Protein AF-A0A7Y2XQ67-F1 (afdb_monomer)

pLDDT: mean 89.98, std 15.34, range [39.5, 98.88]

Foldseek 3Di:
DDPPDPPVVVVVVVVVVVVVVVVVVVLVVLQVVLVVCVVVVVLVSSLVSLLVCLQPDQDPCNLVSLVSNCVSCVSVVVLQCNVVSLVNSCVNPVLRLSSLLSSLVCLLPAQQKAFQDPNDTGPDDDPDDGHIWGRQLLSLLSSLLSLVSSVVSPDDPVSVVSSVVSNVSSLCRCQPDVNVCVNVDDRPSVDGDDID

Sequence (196 aa):
MKTINFITITLAIAALLSPLCQAQENANQQRSQAAKLTKQGNYKESLAIYKKLLNTVSDAKTDRDLSNAYNNLQQLRRTAETDELIESAVTKHPDNTQLLTRAGTIYINIPHYGYIVAGEFKRGNHRGGGQYAMTTQRDRVRALQLLTQALQNDPDDEQKSQIYSLLASALKMNSSHTGAWRLQQLTDISKLPDVE

Nearest PDB structures (foldseek):
  2ho1-assembly1_A  TM=4.541E-01  e=2.610E-02  Pseudomonas aeruginosa PAO1
  6c9m-assembly1_A  TM=5.342E-01  e=3.290E-01  Homo sapiens
  9fpz-assembly1_B  TM=4.884E-01  e=1.288E+00  Homo sapiens
  9f1d-assembly1_DB  TM=4.743E-01  e=1.643E+00  Homo sapiens
  5l9u-assembly1_X  TM=3.399E-01  e=3.412E+00  Homo sapiens

Secondary structure (DSSP, 8-state):
-----SHHHHHHHHHHHHHHHHHHHHHHHHHHHHHHHHHTT-HHHHHHHHHHHHHH--STTHHHHHHHHHHHHHHTT-GGGHHHHHHHHHHH-TT-HHHHHHHHHHHHHS--EEEEETTEEEES--SS--EEEE-HHHHHHHHHHHHHHHHHT---HHHHHHHHHHHHHHHHTT-SGGGGGGGGS----SSPPPP-

Solvent-accessible surface area (backbone atoms only — not comparable to full-atom values): 10737 Å² total; per-residue (Å²): 135,86,83,76,74,69,70,66,60,62,60,57,55,58,67,66,50,51,63,58,53,53,53,50,51,50,51,51,51,50,50,52,51,23,54,51,28,45,75,70,67,39,30,70,65,17,30,54,47,27,56,49,42,45,71,75,50,87,60,100,55,38,30,55,38,52,51,52,30,53,51,28,28,57,78,69,70,41,50,52,50,49,62,60,56,46,54,54,29,45,68,68,39,76,65,42,31,61,39,26,43,44,46,18,53,46,43,68,70,52,74,47,33,23,27,36,50,98,88,39,80,34,39,37,92,74,87,88,71,60,49,75,32,38,29,56,69,21,31,32,37,49,18,42,41,32,34,52,50,18,59,72,50,68,51,55,73,71,53,46,57,50,42,54,56,49,46,54,52,32,65,43,57,90,26,56,80,96,27,45,72,56,74,78,51,87,80,70,61,90,57,76,59,72,79,78

Structure (mmCIF, N/CA/C/O backbone):
data_AF-A0A7Y2XQ67-F1
#
_entry.id   AF-A0A7Y2XQ67-F1
#
loop_
_atom_site.group_PDB
_atom_site.id
_atom_site.type_symbol
_atom_site.label_atom_id
_atom_site.label_alt_id
_atom_site.label_comp_id
_atom_site.label_asym_id
_atom_site.label_entity_id
_atom_site.label_seq_id
_atom_site.pdbx_PDB_ins_code
_atom_site.Cartn_x
_atom_site.Cartn_y
_atom_site.Cartn_z
_atom_site.occupancy
_atom_site.B_iso_or_equiv
_atom_site.auth_seq_id
_atom_site.auth_comp_id
_atom_site.auth_asym_id
_atom_site.auth_atom_id
_atom_site.pdbx_PDB_model_num
ATOM 1 N N . MET A 1 1 ? -51.087 32.101 15.866 1.00 39.50 1 MET A N 1
ATOM 2 C CA . MET A 1 1 ? -49.699 31.949 15.374 1.00 39.50 1 MET A CA 1
ATOM 3 C C . MET A 1 1 ? -49.253 30.525 15.673 1.00 39.50 1 MET A C 1
ATOM 5 O O . MET A 1 1 ? -49.296 30.133 16.829 1.00 39.50 1 MET A O 1
ATOM 9 N N . LYS A 1 2 ? -48.965 29.722 14.641 1.00 44.16 2 LYS A N 1
ATOM 10 C CA . LYS A 1 2 ? -48.593 28.303 14.771 1.00 44.16 2 LYS A CA 1
ATOM 11 C C . LYS A 1 2 ? -47.141 28.202 15.248 1.00 44.16 2 LYS A C 1
ATOM 13 O O . LYS A 1 2 ? -46.234 28.548 14.499 1.00 44.16 2 LYS A O 1
ATOM 18 N N . THR A 1 3 ? -46.925 27.737 16.473 1.00 45.59 3 THR A N 1
ATOM 19 C CA . THR A 1 3 ? -45.612 27.312 16.969 1.00 45.59 3 THR A CA 1
ATOM 20 C C . THR A 1 3 ? -45.277 25.965 16.336 1.00 45.59 3 THR A C 1
ATOM 22 O O . THR A 1 3 ? -45.722 24.908 16.771 1.00 45.59 3 THR A O 1
ATOM 25 N N . ILE A 1 4 ? -44.551 26.010 15.223 1.00 51.25 4 ILE A N 1
ATOM 26 C CA . ILE A 1 4 ? -44.062 24.822 14.525 1.00 51.25 4 ILE A CA 1
ATOM 27 C C . ILE A 1 4 ? -42.946 24.192 15.374 1.00 51.25 4 ILE A C 1
ATOM 29 O O . ILE A 1 4 ? -41.879 24.771 15.533 1.00 51.25 4 ILE A O 1
ATOM 33 N N . ASN A 1 5 ? -43.240 23.024 15.952 1.00 50.88 5 ASN A N 1
ATOM 34 C CA . ASN A 1 5 ? -42.368 21.851 16.087 1.00 50.88 5 ASN A CA 1
ATOM 35 C C . ASN A 1 5 ? -40.840 22.088 16.094 1.00 50.88 5 ASN A C 1
ATOM 37 O O . ASN A 1 5 ? -40.151 21.727 15.145 1.00 50.88 5 ASN A O 1
ATOM 41 N N . PHE A 1 6 ? -40.287 22.588 17.202 1.00 45.81 6 PHE A N 1
ATOM 42 C CA . PHE A 1 6 ? -38.837 22.513 17.457 1.00 45.81 6 PHE A CA 1
ATOM 43 C C . PHE A 1 6 ? -38.413 21.212 18.166 1.00 45.81 6 PHE A C 1
ATOM 45 O O . PHE A 1 6 ? -37.254 20.823 18.091 1.00 45.81 6 PHE A O 1
ATOM 52 N N . ILE A 1 7 ? -39.346 20.499 18.810 1.00 49.09 7 ILE A N 1
ATOM 53 C CA . ILE A 1 7 ? -39.051 19.298 19.620 1.00 49.09 7 ILE A CA 1
ATOM 54 C C . ILE A 1 7 ? -38.909 18.027 18.759 1.00 49.09 7 ILE A C 1
ATOM 56 O O . ILE A 1 7 ? -38.192 17.100 19.127 1.00 49.09 7 ILE A O 1
ATOM 60 N N . THR A 1 8 ? -39.531 17.972 17.580 1.00 44.38 8 THR A N 1
ATOM 61 C CA . THR A 1 8 ? -39.432 16.801 16.692 1.00 44.38 8 THR A CA 1
ATOM 62 C C . THR A 1 8 ? -38.152 16.772 15.851 1.00 44.38 8 THR A C 1
ATOM 64 O O . THR A 1 8 ? -37.766 15.701 15.390 1.00 44.38 8 THR A O 1
ATOM 67 N N . ILE A 1 9 ? -37.448 17.900 15.695 1.00 45.53 9 ILE A N 1
ATOM 68 C CA . ILE A 1 9 ? -36.192 17.968 14.924 1.00 45.53 9 ILE A CA 1
ATOM 69 C C . ILE A 1 9 ? -35.007 17.413 15.740 1.00 45.53 9 ILE A C 1
ATOM 71 O O . ILE A 1 9 ? -34.136 16.748 15.183 1.00 45.53 9 ILE A O 1
ATOM 75 N N . THR A 1 10 ? -34.995 17.575 17.067 1.00 45.88 10 THR A N 1
ATOM 76 C CA . THR A 1 10 ? -33.935 17.042 17.947 1.00 45.88 10 THR A CA 1
ATOM 77 C C . THR A 1 10 ? -34.006 15.523 18.137 1.00 45.88 10 THR A C 1
ATOM 79 O O . THR A 1 10 ? -32.967 14.878 18.274 1.00 45.88 10 THR A O 1
ATOM 82 N N . LEU A 1 11 ? -35.201 14.919 18.092 1.00 44.09 11 LEU A N 1
ATOM 83 C CA . LEU A 1 11 ? -35.368 13.466 18.260 1.00 44.09 11 LEU A CA 1
ATOM 84 C C . LEU A 1 11 ? -34.960 12.658 17.011 1.00 44.09 11 LEU A C 1
ATOM 86 O O . LEU A 1 11 ? -34.548 11.506 17.129 1.00 44.09 11 LEU A O 1
ATOM 90 N N . ALA A 1 12 ? -35.026 13.263 15.820 1.00 42.69 12 ALA A N 1
ATOM 91 C CA . ALA A 1 12 ? -34.643 12.612 14.565 1.00 42.69 12 ALA A CA 1
ATOM 92 C C . ALA A 1 12 ? -33.114 12.490 14.388 1.00 42.69 12 ALA A C 1
ATOM 94 O O . ALA A 1 12 ? -32.637 11.538 13.773 1.00 42.69 12 ALA A O 1
ATOM 95 N N . ILE A 1 13 ? -32.331 13.406 14.974 1.00 48.66 13 ILE A N 1
ATOM 96 C CA . ILE A 1 13 ? -30.859 13.400 14.881 1.00 48.66 13 ILE A CA 1
ATOM 97 C C . ILE A 1 13 ? -30.246 12.318 15.793 1.00 48.66 13 ILE A C 1
ATOM 99 O O . ILE A 1 13 ? -29.279 11.660 15.410 1.00 48.66 13 ILE A O 1
ATOM 103 N N . ALA A 1 14 ? -30.837 12.053 16.965 1.00 48.06 14 ALA A N 1
ATOM 104 C CA . ALA A 1 14 ? -30.338 11.035 17.898 1.00 48.06 14 ALA A CA 1
ATOM 105 C C . ALA A 1 14 ? -30.545 9.586 17.398 1.00 48.06 14 ALA A C 1
ATOM 107 O O . ALA A 1 14 ? -29.707 8.713 17.641 1.00 48.06 14 ALA A O 1
ATOM 108 N N . ALA A 1 15 ? -31.622 9.323 16.648 1.00 49.69 15 ALA A N 1
ATOM 109 C CA . ALA A 1 15 ? -31.900 7.995 16.092 1.00 49.69 15 ALA A CA 1
ATOM 110 C C . ALA A 1 15 ? -30.970 7.628 14.916 1.00 49.69 15 ALA A C 1
ATOM 112 O O . ALA A 1 15 ? -30.640 6.457 14.742 1.00 49.69 15 ALA A O 1
ATOM 113 N N . LEU A 1 16 ? -30.493 8.618 14.149 1.00 46.38 16 LEU A N 1
ATOM 114 C CA . LEU A 1 16 ? -29.578 8.413 13.016 1.00 46.38 16 LEU A CA 1
ATOM 115 C C . LEU A 1 16 ? -28.100 8.277 13.431 1.00 46.38 16 LEU A C 1
ATOM 117 O O . LEU A 1 16 ? -27.335 7.627 12.722 1.00 46.38 16 LEU A O 1
ATOM 121 N N . LEU A 1 17 ? -27.688 8.827 14.582 1.00 51.69 17 LEU A N 1
ATOM 122 C CA . LEU A 1 17 ? -26.310 8.684 15.091 1.00 51.69 17 LEU A CA 1
ATOM 123 C C . LEU A 1 17 ? -26.031 7.341 15.794 1.00 51.69 17 LEU A C 1
ATOM 125 O O . LEU A 1 17 ? -24.875 6.929 15.907 1.00 51.69 17 LEU A O 1
ATOM 129 N N . SER A 1 18 ? -27.070 6.655 16.272 1.00 59.97 18 SER A N 1
ATOM 130 C CA . SER A 1 18 ? -26.941 5.438 17.089 1.00 59.97 18 SER A CA 1
ATOM 131 C C . SER A 1 18 ? -26.262 4.253 16.360 1.00 59.97 18 SER A C 1
ATOM 133 O O . SER A 1 18 ? -25.363 3.644 16.947 1.00 59.97 18 SER A O 1
ATOM 135 N N . PRO A 1 19 ? -26.586 3.933 15.086 1.00 62.88 19 PRO A N 1
ATOM 136 C CA . PRO A 1 19 ? -25.951 2.821 14.369 1.00 62.88 19 PRO A CA 1
ATOM 137 C C . PRO A 1 19 ? -24.480 3.084 14.020 1.00 62.88 19 PRO A C 1
ATOM 139 O O . PRO A 1 19 ? -23.653 2.179 14.116 1.00 62.88 19 PRO A O 1
ATOM 142 N N . LEU A 1 20 ? -24.137 4.326 13.646 1.00 60.88 20 LEU A N 1
ATOM 143 C CA . LEU A 1 20 ? -22.756 4.706 13.321 1.00 60.88 20 LEU A CA 1
ATOM 144 C C . LEU A 1 20 ? -21.841 4.587 14.542 1.00 60.88 20 LEU A C 1
ATOM 146 O O . LEU A 1 20 ? -20.722 4.088 14.429 1.00 60.88 20 LEU A O 1
ATOM 150 N N . CYS A 1 21 ? -22.327 5.000 15.714 1.00 63.34 21 CYS A N 1
ATOM 151 C CA . CYS A 1 21 ? -21.561 4.914 16.953 1.00 63.34 21 CYS A CA 1
ATOM 152 C C . CYS A 1 21 ? -21.266 3.450 17.334 1.00 63.34 21 CYS A C 1
ATOM 154 O O . CYS A 1 21 ? -20.124 3.108 17.641 1.00 63.34 21 CYS A O 1
ATOM 156 N N . GLN A 1 22 ? -22.258 2.558 17.203 1.00 69.38 22 GLN A N 1
ATOM 157 C CA . GLN A 1 22 ? -22.086 1.121 17.462 1.00 69.38 22 GLN A CA 1
ATOM 158 C C . GLN A 1 22 ? -21.145 0.439 16.460 1.00 69.38 22 GLN A C 1
ATOM 160 O O . GLN A 1 22 ? -20.302 -0.369 16.855 1.00 69.38 22 GLN A O 1
ATOM 165 N N . ALA A 1 23 ? -21.250 0.767 15.168 1.00 70.56 23 ALA A N 1
ATOM 166 C CA . ALA A 1 23 ? -20.344 0.241 14.148 1.00 70.56 23 ALA A CA 1
ATOM 167 C C . ALA A 1 23 ? -18.889 0.670 14.411 1.00 70.56 23 ALA A C 1
ATOM 169 O O . ALA A 1 23 ? -17.972 -0.150 14.320 1.00 70.56 23 ALA A O 1
ATOM 170 N N . GLN A 1 24 ? -18.683 1.927 14.817 1.00 71.81 24 GLN A N 1
ATOM 171 C CA . GLN A 1 24 ? -17.363 2.461 15.144 1.00 71.81 24 GLN A CA 1
ATOM 172 C C . GLN A 1 24 ? -16.776 1.840 16.418 1.00 71.81 24 GLN A C 1
ATOM 174 O O . GLN A 1 24 ? -15.580 1.534 16.476 1.00 71.81 24 GLN A O 1
ATOM 179 N N . GLU A 1 25 ? -17.600 1.622 17.443 1.00 75.75 25 GLU A N 1
ATOM 180 C CA . GLU A 1 25 ? -17.191 0.931 18.666 1.00 75.75 25 GLU A CA 1
ATOM 181 C C . GLU A 1 25 ? -16.773 -0.517 18.371 1.00 75.75 25 GLU A C 1
ATOM 183 O O . GLU A 1 25 ? -15.690 -0.946 18.783 1.00 75.75 25 GLU A O 1
ATOM 188 N N . ASN A 1 26 ? -17.557 -1.234 17.560 1.00 89.88 26 ASN A N 1
ATOM 189 C CA . ASN A 1 26 ? -17.232 -2.592 17.127 1.00 89.88 26 ASN A CA 1
ATOM 190 C C . ASN A 1 26 ? -15.911 -2.640 16.338 1.00 89.88 26 ASN A C 1
ATOM 192 O O . ASN A 1 26 ? -15.050 -3.477 16.616 1.00 89.88 26 ASN A O 1
ATOM 196 N N . ALA A 1 27 ? -15.701 -1.701 15.409 1.00 94.31 27 ALA A N 1
ATOM 197 C CA . ALA A 1 27 ? -14.461 -1.602 14.641 1.00 94.31 27 ALA A CA 1
ATOM 198 C C . ALA A 1 27 ? -13.242 -1.366 15.549 1.00 94.31 27 ALA A C 1
ATOM 200 O O . ALA A 1 27 ? -12.205 -2.013 15.396 1.00 94.31 27 ALA A O 1
ATOM 201 N N . ASN A 1 28 ? -13.357 -0.483 16.546 1.00 95.38 28 ASN A N 1
ATOM 202 C CA . ASN A 1 28 ? -12.279 -0.233 17.506 1.00 95.38 28 ASN A CA 1
ATOM 203 C C . ASN A 1 28 ? -11.962 -1.467 18.369 1.00 95.38 28 ASN A C 1
ATOM 205 O O . ASN A 1 28 ? -10.785 -1.756 18.607 1.00 95.38 28 ASN A O 1
ATOM 209 N N . GLN A 1 29 ? -12.977 -2.223 18.796 1.00 96.31 29 GLN A N 1
ATOM 210 C CA . GLN A 1 29 ? -12.781 -3.484 19.518 1.00 96.31 29 GLN A CA 1
ATOM 211 C C . GLN A 1 29 ? -12.063 -4.525 18.648 1.00 96.31 29 GLN A C 1
ATOM 213 O O . GLN A 1 29 ? -11.082 -5.126 19.092 1.00 96.31 29 GLN A O 1
ATOM 218 N N . GLN A 1 30 ? -12.485 -4.689 17.390 1.00 97.75 30 GLN A N 1
ATOM 219 C CA . GLN A 1 30 ? -11.830 -5.585 16.431 1.00 97.75 30 GLN A CA 1
ATOM 220 C C . GLN A 1 30 ? -10.362 -5.198 16.204 1.00 97.75 30 GLN A C 1
ATOM 222 O O . GLN A 1 30 ? -9.486 -6.061 16.255 1.00 97.75 30 GLN A O 1
ATOM 227 N N . ARG A 1 31 ? -10.061 -3.903 16.038 1.00 98.25 31 ARG A N 1
ATOM 228 C CA . ARG A 1 31 ? -8.682 -3.398 15.907 1.00 98.25 31 ARG A CA 1
ATOM 229 C C . ARG A 1 31 ? -7.832 -3.697 17.135 1.00 98.25 31 ARG A C 1
ATOM 231 O O . ARG A 1 31 ? -6.688 -4.123 16.992 1.00 98.25 31 ARG A O 1
ATOM 238 N N . SER A 1 32 ? -8.382 -3.497 18.332 1.00 98.25 32 SER A N 1
ATOM 239 C CA . SER A 1 32 ? -7.696 -3.808 19.592 1.00 98.25 32 SER A CA 1
ATOM 240 C C . SER A 1 32 ? -7.375 -5.302 19.699 1.00 98.25 32 SER A C 1
ATOM 242 O O . SER A 1 32 ? -6.245 -5.685 20.014 1.00 98.25 32 SER A O 1
ATOM 244 N N . GLN A 1 33 ? -8.337 -6.157 19.341 1.00 98.38 33 GLN A N 1
ATOM 245 C CA . GLN A 1 33 ? -8.147 -7.604 19.311 1.00 98.38 33 GLN A CA 1
ATOM 246 C C . GLN A 1 33 ? -7.088 -8.026 18.282 1.00 98.38 33 GLN A C 1
ATOM 248 O O . GLN A 1 33 ? -6.203 -8.818 18.608 1.00 98.38 33 GLN A O 1
ATOM 253 N N . ALA A 1 34 ? -7.128 -7.481 17.063 1.00 98.56 34 ALA A N 1
ATOM 254 C CA . ALA A 1 34 ? -6.127 -7.753 16.033 1.00 98.56 34 ALA A CA 1
ATOM 255 C C . ALA A 1 34 ? -4.722 -7.319 16.480 1.00 98.56 34 ALA A C 1
ATOM 257 O O . ALA A 1 34 ? -3.770 -8.094 16.390 1.00 98.56 34 ALA A O 1
ATOM 258 N N . ALA A 1 35 ? -4.596 -6.128 17.072 1.00 98.56 35 ALA A N 1
ATOM 259 C CA . ALA A 1 35 ? -3.331 -5.637 17.608 1.00 98.56 35 ALA A CA 1
ATOM 260 C C . ALA A 1 35 ? -2.785 -6.540 18.728 1.00 98.56 35 ALA A C 1
ATOM 262 O O . ALA A 1 35 ? -1.582 -6.805 18.779 1.00 98.56 35 ALA A O 1
ATOM 263 N N . LYS A 1 36 ? -3.655 -7.055 19.609 1.00 98.62 36 LYS A N 1
ATOM 264 C CA . LYS A 1 36 ? -3.274 -8.032 20.639 1.00 98.62 36 LYS A CA 1
ATOM 265 C C . LYS A 1 36 ? -2.758 -9.330 20.016 1.00 98.62 36 LYS A C 1
ATOM 267 O O . LYS A 1 36 ? -1.701 -9.805 20.422 1.00 98.62 36 LYS A O 1
ATOM 272 N N . LEU A 1 37 ? -3.453 -9.865 19.013 1.00 98.75 37 LEU A N 1
ATOM 273 C CA . LEU A 1 37 ? -3.030 -11.069 18.294 1.00 98.75 37 LEU A CA 1
ATOM 274 C C . LEU A 1 37 ? -1.680 -10.865 17.590 1.00 98.75 37 LEU A C 1
ATOM 276 O O . LEU A 1 37 ? -0.798 -11.708 17.729 1.00 98.75 37 LEU A O 1
ATOM 280 N N . THR A 1 38 ? -1.463 -9.721 16.932 1.00 98.31 38 THR A N 1
ATOM 281 C CA . THR A 1 38 ? -0.160 -9.369 16.338 1.00 98.31 38 THR A CA 1
ATOM 282 C C . THR A 1 38 ? 0.950 -9.351 17.388 1.00 98.31 38 THR A C 1
ATOM 284 O O . THR A 1 38 ? 2.009 -9.931 17.159 1.00 98.31 38 THR A O 1
ATOM 287 N N . LYS A 1 39 ? 0.718 -8.739 18.559 1.00 98.31 39 LYS A N 1
ATOM 288 C CA . LYS A 1 39 ? 1.698 -8.721 19.663 1.00 98.31 39 LYS A CA 1
ATOM 289 C C . LYS A 1 39 ? 2.019 -10.118 20.200 1.00 98.31 39 LYS A C 1
ATOM 291 O O . LYS A 1 39 ? 3.113 -10.334 20.702 1.00 98.31 39 LYS A O 1
ATOM 296 N N . GLN A 1 40 ? 1.076 -11.049 20.096 1.00 98.38 40 GLN A N 1
ATOM 297 C CA . GLN A 1 40 ? 1.240 -12.447 20.499 1.00 98.38 40 GLN A CA 1
ATOM 298 C C . GLN A 1 40 ? 1.867 -13.328 19.405 1.00 98.38 40 GLN A C 1
ATOM 300 O O . GLN A 1 40 ? 2.034 -14.521 19.624 1.00 98.38 40 GLN A O 1
ATOM 305 N N . GLY A 1 41 ? 2.191 -12.778 18.228 1.00 98.25 41 GLY A N 1
ATOM 306 C CA . GLY A 1 41 ? 2.695 -13.551 17.086 1.00 98.25 41 GLY A CA 1
ATOM 307 C C . GLY A 1 41 ? 1.613 -14.303 16.299 1.00 98.25 41 GLY A C 1
ATOM 308 O O . GLY A 1 41 ? 1.922 -14.995 15.330 1.00 98.25 41 GLY A O 1
ATOM 309 N N . ASN A 1 42 ? 0.336 -14.128 16.653 1.00 98.69 42 ASN A N 1
ATOM 310 C CA . ASN A 1 42 ? -0.820 -14.726 15.976 1.00 98.69 42 ASN A CA 1
ATOM 311 C C . ASN A 1 42 ? -1.188 -13.913 14.721 1.00 98.69 42 ASN A C 1
ATOM 313 O O . ASN A 1 42 ? -2.251 -13.289 14.617 1.00 98.69 42 ASN A O 1
ATOM 317 N N . TYR A 1 43 ? -0.251 -13.846 13.769 1.00 98.62 43 TYR A N 1
ATOM 318 C CA . TYR A 1 43 ? -0.352 -12.975 12.596 1.00 98.62 43 TYR A CA 1
ATOM 319 C C . TYR A 1 43 ? -1.460 -13.394 11.630 1.00 98.62 43 TYR A C 1
ATOM 321 O O . TYR A 1 43 ? -2.029 -12.537 10.958 1.00 98.62 43 TYR A O 1
ATOM 329 N N . LYS A 1 44 ? -1.785 -14.690 11.546 1.00 98.75 44 LYS A N 1
ATOM 330 C CA . LYS A 1 44 ? -2.824 -15.200 10.640 1.00 98.75 44 LYS A CA 1
ATOM 331 C C . LYS A 1 44 ? -4.215 -14.753 11.092 1.00 98.75 44 LYS A C 1
ATOM 333 O O . LYS A 1 44 ? -4.985 -14.242 10.283 1.00 98.75 44 LYS A O 1
ATOM 338 N N . GLU A 1 45 ? -4.508 -14.901 12.377 1.00 98.69 45 GLU A N 1
ATOM 339 C CA . GLU A 1 45 ? -5.763 -14.500 13.011 1.00 98.69 45 GLU A CA 1
ATOM 340 C C . GLU A 1 45 ? -5.900 -12.977 12.999 1.00 98.69 45 GLU A C 1
ATOM 342 O O . GLU A 1 45 ? -6.946 -12.449 12.624 1.00 98.69 45 GLU A O 1
ATOM 347 N N . SER A 1 46 ? -4.819 -12.262 13.329 1.00 98.75 46 SER A N 1
ATOM 348 C CA . SER A 1 46 ? -4.780 -10.801 13.238 1.00 98.75 46 SER A CA 1
ATOM 349 C C . SER A 1 46 ? -5.048 -10.307 11.812 1.00 98.75 46 SER A C 1
ATOM 351 O O . SER A 1 46 ? -5.888 -9.433 11.594 1.00 98.75 46 SER A O 1
ATOM 353 N N . LEU A 1 47 ? -4.391 -10.906 10.812 1.00 98.75 47 LEU A N 1
ATOM 354 C CA . LEU A 1 47 ? -4.604 -10.580 9.403 1.00 98.75 47 LEU A CA 1
ATOM 355 C C . LEU A 1 47 ? -6.052 -10.814 8.969 1.00 98.75 47 LEU A C 1
ATOM 357 O O . LEU A 1 47 ? -6.590 -9.992 8.233 1.00 98.75 47 LEU A O 1
ATOM 361 N N . ALA A 1 48 ? -6.688 -11.900 9.412 1.00 98.69 48 ALA A N 1
ATOM 362 C CA . ALA A 1 48 ? -8.088 -12.167 9.088 1.00 98.69 48 ALA A CA 1
ATOM 363 C C . ALA A 1 48 ? -9.014 -11.053 9.606 1.00 98.69 48 ALA A C 1
ATOM 365 O O . ALA A 1 48 ? -9.919 -10.624 8.889 1.00 98.69 48 ALA A O 1
ATOM 366 N N . ILE A 1 49 ? -8.753 -10.532 10.811 1.00 98.62 49 ILE A N 1
ATOM 367 C CA . ILE A 1 49 ? -9.514 -9.407 11.367 1.00 98.62 49 ILE A CA 1
ATOM 368 C C . ILE A 1 49 ? -9.269 -8.128 10.560 1.00 98.62 49 ILE A C 1
ATOM 370 O O . ILE A 1 49 ? -10.235 -7.475 10.172 1.00 98.62 49 ILE A O 1
ATOM 374 N N . TYR A 1 50 ? -8.016 -7.782 10.243 1.00 98.69 50 TYR A N 1
ATOM 375 C CA . TYR A 1 50 ? -7.745 -6.589 9.431 1.00 98.69 50 TYR A CA 1
ATOM 376 C C . TYR A 1 50 ? -8.319 -6.696 8.010 1.00 98.69 50 TYR A C 1
ATOM 378 O O . TYR A 1 50 ? -8.897 -5.729 7.525 1.00 98.69 50 TYR A O 1
ATOM 386 N N . LYS A 1 51 ? -8.262 -7.871 7.364 1.00 98.56 51 LYS A N 1
ATOM 387 C CA . LYS A 1 51 ? -8.939 -8.118 6.076 1.00 98.56 51 LYS A CA 1
ATOM 388 C C . LYS A 1 51 ? -10.454 -7.919 6.180 1.00 98.56 51 LYS A C 1
ATOM 390 O O . LYS A 1 51 ? -11.064 -7.398 5.253 1.00 98.56 51 LYS A O 1
ATOM 395 N N . LYS A 1 52 ? -11.078 -8.319 7.293 1.00 98.06 52 LYS A N 1
ATOM 396 C CA . LYS A 1 52 ? -12.505 -8.060 7.529 1.00 98.06 52 LYS A CA 1
ATOM 397 C C . LYS A 1 52 ? -12.773 -6.561 7.663 1.00 98.06 52 LYS A C 1
ATOM 399 O O . LYS A 1 52 ? -13.651 -6.058 6.974 1.00 98.06 52 LYS A O 1
ATOM 404 N N . LEU A 1 53 ? -11.992 -5.858 8.485 1.00 98.25 53 LEU A N 1
ATOM 405 C CA . LEU A 1 53 ? -12.115 -4.411 8.676 1.00 98.25 53 LEU A CA 1
ATOM 406 C C . LEU A 1 53 ? -12.012 -3.653 7.347 1.00 98.25 53 LEU A C 1
ATOM 408 O O . LEU A 1 53 ? -12.918 -2.891 7.033 1.00 98.25 53 LEU A O 1
ATOM 412 N N . LEU A 1 54 ? -10.999 -3.956 6.529 1.00 98.31 54 LEU A N 1
ATOM 413 C CA . LEU A 1 54 ? -10.786 -3.358 5.200 1.00 98.31 54 LEU A CA 1
ATOM 414 C C . LEU A 1 54 ? -11.918 -3.617 4.195 1.00 98.31 54 LEU A C 1
ATOM 416 O O . LEU A 1 54 ? -11.987 -2.941 3.177 1.00 98.31 54 LEU A O 1
ATOM 420 N N . ASN A 1 55 ? -12.777 -4.606 4.451 1.00 96.12 55 ASN A N 1
ATOM 421 C CA . ASN A 1 55 ? -13.939 -4.900 3.615 1.00 96.12 55 ASN A CA 1
ATOM 422 C C . ASN A 1 55 ? -15.224 -4.221 4.103 1.00 96.12 55 ASN A C 1
ATOM 424 O O . ASN A 1 55 ? -16.192 -4.149 3.346 1.00 96.12 55 ASN A O 1
ATOM 428 N N . THR A 1 56 ? -15.277 -3.803 5.370 1.00 94.88 56 THR A N 1
ATOM 429 C CA . THR A 1 56 ? -16.526 -3.382 6.026 1.00 94.88 56 THR A CA 1
ATOM 430 C C . THR A 1 56 ? -16.491 -1.970 6.595 1.00 94.88 56 THR A C 1
ATOM 432 O O . THR A 1 56 ? -17.553 -1.423 6.878 1.00 94.88 56 THR A O 1
ATOM 435 N N . VAL A 1 57 ? -15.308 -1.386 6.802 1.00 95.56 57 VAL A N 1
ATOM 436 C CA . VAL A 1 57 ? -15.133 -0.111 7.508 1.00 95.56 57 VAL A CA 1
ATOM 437 C C . VAL A 1 57 ? -14.240 0.831 6.705 1.00 95.56 57 VAL A C 1
ATOM 439 O O . VAL A 1 57 ? -13.067 0.547 6.460 1.00 95.56 57 VAL A O 1
ATOM 442 N N . SER A 1 58 ? -14.785 2.008 6.397 1.00 96.12 58 SER A N 1
ATOM 443 C CA . SER A 1 58 ? -14.047 3.142 5.841 1.00 96.12 58 SER A CA 1
ATOM 444 C C . SER A 1 58 ? -14.067 4.299 6.835 1.00 96.12 58 SER A C 1
ATOM 446 O O . SER A 1 58 ? -15.083 4.972 6.987 1.00 96.12 58 SER A O 1
ATOM 448 N N . ASP A 1 59 ? -12.959 4.509 7.539 1.00 94.94 59 ASP A N 1
ATOM 449 C CA . ASP A 1 59 ? -12.759 5.626 8.458 1.00 94.94 59 ASP A CA 1
ATOM 450 C C . ASP A 1 59 ? -11.302 6.130 8.405 1.00 94.94 59 ASP A C 1
ATOM 452 O O . ASP A 1 59 ? -10.478 5.652 7.620 1.00 94.94 59 ASP A O 1
ATOM 456 N N . ALA A 1 60 ? -10.965 7.097 9.261 1.00 93.25 60 ALA A N 1
ATOM 457 C CA . ALA A 1 60 ? -9.626 7.688 9.348 1.00 93.25 60 ALA A CA 1
ATOM 458 C C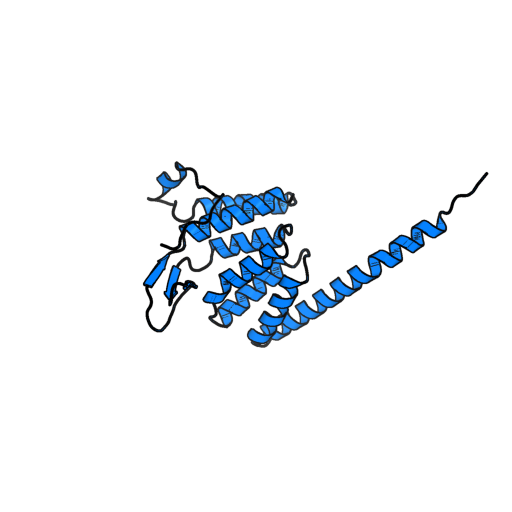 . ALA A 1 60 ? -8.532 6.736 9.886 1.00 93.25 60 ALA A C 1
ATOM 460 O O . ALA A 1 60 ? -7.406 7.170 10.110 1.00 93.25 60 ALA A O 1
ATOM 461 N N . LYS A 1 61 ? -8.859 5.469 10.180 1.00 97.00 61 LYS A N 1
ATOM 462 C CA . LYS A 1 61 ? -7.909 4.438 10.628 1.00 97.00 61 LYS A CA 1
ATOM 463 C C . LYS A 1 61 ? -7.764 3.302 9.612 1.00 97.00 61 LYS A C 1
ATOM 465 O O . LYS A 1 61 ? -6.970 2.389 9.849 1.00 97.00 61 LYS A O 1
ATOM 470 N N . THR A 1 62 ? -8.510 3.325 8.507 1.00 97.62 62 THR A N 1
ATOM 471 C CA . THR A 1 62 ? -8.467 2.279 7.473 1.00 97.62 62 THR A CA 1
ATOM 472 C C . THR A 1 62 ? -7.070 2.158 6.835 1.00 97.62 62 THR A C 1
ATOM 474 O O . THR A 1 62 ? -6.631 1.059 6.497 1.00 97.62 62 THR A O 1
ATOM 477 N N . ASP A 1 63 ? -6.301 3.246 6.764 1.00 98.31 63 ASP A N 1
ATOM 478 C CA . ASP A 1 63 ? -4.880 3.252 6.385 1.00 98.31 63 ASP A CA 1
ATOM 479 C C . ASP A 1 63 ? -4.006 2.411 7.340 1.00 98.31 63 ASP A C 1
ATOM 481 O O . ASP A 1 63 ? -3.130 1.643 6.919 1.00 98.31 63 ASP A O 1
ATOM 485 N N . ARG A 1 64 ? -4.260 2.505 8.647 1.00 98.56 64 ARG A N 1
ATOM 486 C CA . ARG A 1 64 ? -3.557 1.733 9.679 1.00 98.56 64 ARG A CA 1
ATOM 487 C C . ARG A 1 64 ? -3.953 0.268 9.610 1.00 98.56 64 ARG A C 1
ATOM 489 O O . ARG A 1 64 ? -3.088 -0.591 9.765 1.00 98.56 64 ARG A O 1
ATOM 496 N N . ASP A 1 65 ? -5.219 -0.024 9.326 1.00 98.69 65 ASP A N 1
ATOM 497 C CA . ASP A 1 65 ? -5.686 -1.395 9.109 1.00 98.69 65 ASP A CA 1
ATOM 498 C C . ASP A 1 65 ? -4.956 -2.038 7.917 1.00 98.69 65 ASP A C 1
ATOM 500 O O . ASP A 1 65 ? -4.425 -3.144 8.054 1.00 98.69 65 ASP A O 1
ATOM 504 N N . LEU A 1 66 ? -4.809 -1.315 6.796 1.00 98.88 66 LEU A N 1
ATOM 505 C CA . LEU A 1 66 ? -4.027 -1.774 5.641 1.00 98.88 66 LEU A CA 1
ATOM 506 C C . LEU A 1 66 ? -2.552 -1.978 6.006 1.00 98.88 66 LEU A C 1
ATOM 508 O O . LEU A 1 66 ? -1.958 -3.000 5.664 1.00 98.88 66 LEU A O 1
ATOM 512 N N . SER A 1 67 ? -1.965 -1.035 6.743 1.00 98.75 67 SER A N 1
ATOM 513 C CA . SER A 1 67 ? -0.574 -1.117 7.203 1.00 98.75 67 SER A CA 1
ATOM 514 C C . SER A 1 67 ? -0.316 -2.364 8.041 1.00 98.75 67 SER A C 1
ATOM 516 O O . SER A 1 67 ? 0.670 -3.067 7.827 1.00 98.75 67 SER A O 1
ATOM 518 N N . ASN A 1 68 ? -1.208 -2.648 8.988 1.00 98.81 68 ASN A N 1
ATOM 519 C CA . ASN A 1 68 ? -1.078 -3.790 9.879 1.00 98.81 68 ASN A CA 1
ATOM 520 C C . ASN A 1 68 ? -1.318 -5.110 9.140 1.00 98.81 68 ASN A C 1
ATOM 522 O O . ASN A 1 68 ? -0.564 -6.062 9.341 1.00 98.81 68 ASN A O 1
ATOM 526 N N . ALA A 1 69 ? -2.306 -5.162 8.242 1.00 98.81 69 ALA A N 1
ATOM 527 C CA . ALA A 1 69 ? -2.528 -6.319 7.380 1.00 98.81 69 ALA A CA 1
ATOM 528 C C . ALA A 1 69 ? -1.298 -6.621 6.509 1.00 98.81 69 ALA A C 1
ATOM 530 O O . ALA A 1 69 ? -0.828 -7.759 6.477 1.00 98.81 69 ALA A O 1
ATOM 531 N N . TYR A 1 70 ? -0.729 -5.600 5.864 1.00 98.75 70 TYR A N 1
ATOM 532 C CA . TYR A 1 70 ? 0.490 -5.736 5.072 1.00 98.75 70 TYR A CA 1
ATOM 533 C C . TYR A 1 70 ? 1.663 -6.247 5.920 1.00 98.75 70 TYR A C 1
ATOM 535 O O . TYR A 1 70 ? 2.324 -7.214 5.543 1.00 98.75 70 TYR A O 1
ATOM 543 N N . ASN A 1 71 ? 1.882 -5.671 7.104 1.00 98.50 71 ASN A N 1
ATOM 544 C CA . ASN A 1 71 ? 2.934 -6.124 8.015 1.00 98.50 71 ASN A CA 1
ATOM 545 C C . ASN A 1 71 ? 2.739 -7.590 8.430 1.00 98.50 71 ASN A C 1
ATOM 547 O O . ASN A 1 71 ? 3.698 -8.360 8.417 1.00 98.50 71 ASN A O 1
ATOM 551 N N . ASN A 1 72 ? 1.506 -8.008 8.734 1.00 98.75 72 ASN A N 1
ATOM 552 C CA . ASN A 1 72 ? 1.204 -9.404 9.051 1.00 98.75 72 ASN A CA 1
ATOM 553 C C . ASN A 1 72 ? 1.503 -10.340 7.863 1.00 98.75 72 ASN A C 1
ATOM 555 O O . ASN A 1 72 ? 2.019 -11.436 8.079 1.00 98.75 72 ASN A O 1
ATOM 559 N N . LEU A 1 73 ? 1.240 -9.928 6.612 1.00 98.44 73 LEU A N 1
ATOM 560 C CA . LEU A 1 73 ? 1.644 -10.705 5.429 1.00 98.44 73 LEU A CA 1
ATOM 561 C C . LEU A 1 73 ? 3.162 -10.889 5.356 1.00 98.44 73 LEU A C 1
ATOM 563 O O . LEU A 1 73 ? 3.616 -11.993 5.053 1.00 98.44 73 LEU A O 1
ATOM 567 N N . GLN A 1 74 ? 3.943 -9.850 5.670 1.00 97.31 74 GLN A N 1
ATOM 568 C CA . GLN A 1 74 ? 5.405 -9.950 5.699 1.00 97.31 74 GLN A CA 1
ATOM 569 C C . GLN A 1 74 ? 5.880 -10.943 6.765 1.00 97.31 74 GLN A C 1
ATOM 571 O O . GLN A 1 74 ? 6.705 -11.807 6.470 1.00 97.31 74 GLN A O 1
ATOM 576 N N . GLN A 1 75 ? 5.303 -10.894 7.972 1.00 98.31 75 GLN A N 1
ATOM 577 C CA . GLN A 1 75 ? 5.623 -11.849 9.043 1.00 98.31 75 GLN A CA 1
ATOM 578 C C . GLN A 1 75 ? 5.298 -13.295 8.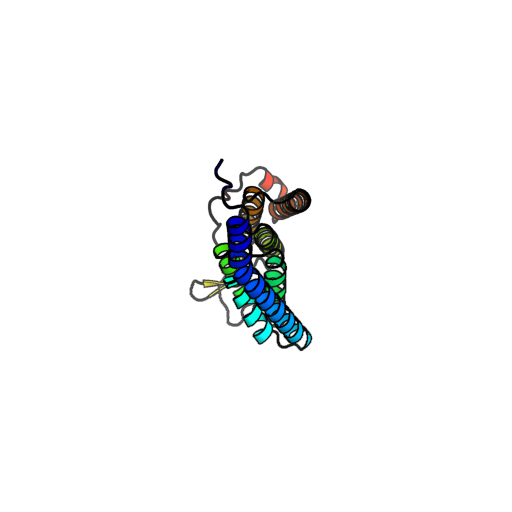647 1.00 98.31 75 GLN A C 1
ATOM 580 O O . GLN A 1 75 ? 6.054 -14.218 8.944 1.00 98.31 75 GLN A O 1
ATOM 585 N N . LEU A 1 76 ? 4.205 -13.493 7.909 1.00 97.81 76 LEU A N 1
ATOM 586 C CA . LEU A 1 76 ? 3.794 -14.801 7.400 1.00 97.81 76 LEU A CA 1
ATOM 587 C C . LEU A 1 76 ? 4.542 -15.234 6.128 1.00 97.81 76 LEU A C 1
ATOM 589 O O . LEU A 1 76 ? 4.307 -16.341 5.648 1.00 97.81 76 LEU A O 1
ATOM 593 N N . ARG A 1 77 ? 5.414 -14.385 5.561 1.00 96.19 77 ARG A N 1
ATOM 594 C CA . ARG A 1 77 ? 6.075 -14.592 4.256 1.00 96.19 77 ARG A CA 1
ATOM 595 C C . ARG A 1 77 ? 5.087 -14.814 3.103 1.00 96.19 77 ARG A C 1
ATOM 597 O O . ARG A 1 77 ? 5.357 -15.566 2.171 1.00 96.19 77 ARG A O 1
ATOM 604 N N . ARG A 1 78 ? 3.935 -14.145 3.161 1.00 96.62 78 ARG A N 1
ATOM 605 C CA . ARG A 1 78 ? 2.833 -14.236 2.185 1.00 96.62 78 ARG A CA 1
ATOM 606 C C . ARG A 1 78 ? 2.824 -13.034 1.239 1.00 96.62 78 ARG A C 1
ATOM 608 O O . ARG A 1 78 ? 1.777 -12.463 0.955 1.00 96.62 78 ARG A O 1
ATOM 615 N N . THR A 1 79 ? 3.999 -12.631 0.752 1.00 95.19 79 THR A N 1
ATOM 616 C CA . THR A 1 79 ? 4.170 -11.443 -0.104 1.00 95.19 79 THR A CA 1
ATOM 617 C C . THR A 1 79 ? 3.311 -11.495 -1.370 1.00 95.19 79 THR A C 1
ATOM 619 O O . THR A 1 79 ? 2.811 -10.455 -1.792 1.00 95.19 79 THR A O 1
ATOM 622 N N . ALA A 1 80 ? 3.062 -12.688 -1.918 1.00 95.69 80 ALA A N 1
ATOM 623 C CA . ALA A 1 80 ? 2.214 -12.888 -3.092 1.00 95.69 80 ALA A CA 1
ATOM 624 C C . ALA A 1 80 ? 0.754 -12.419 -2.908 1.00 95.69 80 ALA A C 1
ATOM 626 O O . ALA A 1 80 ? 0.078 -12.173 -3.897 1.00 95.69 80 ALA A O 1
ATOM 627 N N . GLU A 1 81 ? 0.273 -12.260 -1.670 1.00 97.69 81 GLU A N 1
ATOM 628 C CA . GLU A 1 81 ? -1.085 -11.768 -1.372 1.00 97.69 81 GLU A CA 1
ATOM 629 C C . GLU A 1 81 ? -1.161 -10.244 -1.195 1.00 97.69 81 GLU A C 1
ATOM 631 O O . GLU A 1 81 ? -2.232 -9.709 -0.907 1.00 97.69 81 GLU A O 1
ATOM 636 N N . THR A 1 82 ? -0.035 -9.535 -1.322 1.00 98.00 82 THR A N 1
ATOM 637 C CA . THR A 1 82 ? 0.034 -8.081 -1.095 1.00 98.00 82 THR A CA 1
ATOM 638 C C . THR A 1 82 ? -0.869 -7.320 -2.061 1.00 98.00 82 THR A C 1
ATOM 640 O O . THR A 1 82 ? -1.614 -6.442 -1.634 1.00 98.00 82 THR A O 1
ATOM 643 N N . ASP A 1 83 ? -0.835 -7.690 -3.340 1.00 97.81 83 ASP A N 1
ATOM 644 C CA . ASP A 1 83 ? -1.570 -6.985 -4.391 1.00 97.81 83 ASP A CA 1
ATOM 645 C C . ASP A 1 83 ? -3.077 -7.157 -4.193 1.00 97.81 83 ASP A C 1
ATOM 647 O O . ASP A 1 83 ? -3.811 -6.178 -4.159 1.00 97.81 83 ASP A O 1
ATOM 651 N N . GLU A 1 84 ? -3.537 -8.387 -3.947 1.00 98.00 84 GLU A N 1
ATOM 652 C CA . GLU A 1 84 ? -4.948 -8.667 -3.661 1.00 98.00 84 GLU A CA 1
ATOM 653 C C . GLU A 1 84 ? -5.434 -7.928 -2.403 1.00 98.00 84 GLU A C 1
ATOM 655 O O . GLU A 1 84 ? -6.536 -7.377 -2.390 1.00 98.00 84 GLU A O 1
ATOM 660 N N . LEU A 1 85 ? -4.615 -7.875 -1.345 1.00 98.69 85 LEU A N 1
ATOM 661 C CA . LEU A 1 85 ? -4.944 -7.139 -0.124 1.00 98.69 85 LEU A CA 1
ATOM 662 C C . LEU A 1 85 ? -5.163 -5.645 -0.403 1.00 98.69 85 LEU A C 1
ATOM 664 O O . LEU A 1 85 ? -6.132 -5.075 0.094 1.00 98.69 85 LEU A O 1
ATOM 668 N N . ILE A 1 86 ? -4.265 -5.015 -1.164 1.00 98.69 86 ILE A N 1
ATOM 669 C CA . ILE A 1 86 ? -4.370 -3.588 -1.480 1.00 98.69 86 ILE A CA 1
ATOM 670 C C . ILE A 1 86 ? -5.555 -3.341 -2.413 1.00 98.69 86 ILE A C 1
ATOM 672 O O . ILE A 1 86 ? -6.408 -2.511 -2.103 1.00 98.69 86 ILE A O 1
ATOM 676 N N . GLU A 1 87 ? -5.623 -4.069 -3.530 1.00 98.50 87 GLU A N 1
ATOM 677 C CA . GLU A 1 87 ? -6.607 -3.833 -4.587 1.00 98.50 87 GLU A CA 1
ATOM 678 C C . GLU A 1 87 ? -8.039 -4.087 -4.109 1.00 98.50 87 GLU A C 1
ATOM 680 O O . GLU A 1 87 ? -8.945 -3.316 -4.431 1.00 98.50 87 GLU A O 1
ATOM 685 N N . SER A 1 88 ? -8.255 -5.102 -3.265 1.00 98.38 88 SER A N 1
ATOM 686 C CA . SER A 1 88 ? -9.568 -5.323 -2.646 1.00 98.38 88 SER A CA 1
ATOM 687 C C . SER A 1 88 ? -9.980 -4.161 -1.737 1.00 98.38 88 SER A C 1
ATOM 689 O O . SER A 1 88 ? -11.113 -3.689 -1.839 1.00 98.38 88 SER A O 1
ATOM 691 N N . ALA A 1 89 ? -9.068 -3.648 -0.906 1.00 98.62 89 ALA A N 1
ATOM 692 C CA . ALA A 1 89 ? -9.355 -2.548 0.011 1.00 98.62 89 ALA A CA 1
ATOM 693 C C . ALA A 1 89 ? -9.675 -1.238 -0.731 1.00 98.62 89 ALA A C 1
ATOM 695 O O . ALA A 1 89 ? -10.699 -0.610 -0.461 1.00 98.62 89 ALA A O 1
ATOM 696 N N . VAL A 1 90 ? -8.842 -0.837 -1.699 1.00 98.62 90 VAL A N 1
ATOM 697 C CA . VAL A 1 90 ? -9.056 0.415 -2.456 1.00 98.62 90 VAL A CA 1
ATOM 698 C C . VAL A 1 90 ? -10.283 0.338 -3.366 1.00 98.62 90 VAL A C 1
ATOM 700 O O . VAL A 1 90 ? -10.941 1.348 -3.582 1.00 98.62 90 VAL A O 1
ATOM 703 N N . THR A 1 91 ? -10.650 -0.859 -3.839 1.00 98.38 91 THR A N 1
ATOM 704 C CA . THR A 1 91 ? -11.901 -1.069 -4.586 1.00 98.38 91 THR A CA 1
ATOM 705 C C . THR A 1 91 ? -13.129 -0.918 -3.687 1.00 98.38 91 THR A C 1
ATOM 707 O O . THR A 1 91 ? -14.153 -0.395 -4.121 1.00 98.38 91 THR A O 1
ATOM 710 N N . LYS A 1 92 ? -13.058 -1.371 -2.428 1.00 98.31 92 LYS A N 1
ATOM 711 C CA . LYS A 1 92 ? -14.164 -1.229 -1.467 1.00 98.31 92 LYS A CA 1
ATOM 712 C C . LYS A 1 92 ? -14.352 0.198 -0.979 1.00 98.31 92 LYS A C 1
ATOM 714 O O . LYS A 1 92 ? -15.480 0.590 -0.681 1.00 98.31 92 LYS A O 1
ATOM 719 N N . HIS A 1 93 ? -13.267 0.953 -0.877 1.00 98.12 93 HIS A N 1
ATOM 720 C CA . HIS A 1 93 ? -13.264 2.286 -0.287 1.00 98.12 93 HIS A CA 1
ATOM 721 C C . HIS A 1 93 ? -12.539 3.285 -1.202 1.00 98.12 93 HIS A C 1
ATOM 723 O O . HIS A 1 93 ? -11.514 3.844 -0.804 1.00 98.12 93 HIS A O 1
ATOM 729 N N . PRO A 1 94 ? -13.066 3.522 -2.421 1.00 98.12 94 PRO A N 1
ATOM 730 C CA . PRO A 1 94 ? -12.394 4.321 -3.446 1.00 98.12 94 PRO A CA 1
ATOM 731 C C . PRO A 1 94 ? -12.290 5.807 -3.094 1.00 98.12 94 PRO A C 1
ATOM 733 O O . PRO A 1 94 ? -11.519 6.514 -3.734 1.00 98.12 94 PRO A O 1
ATOM 736 N N . ASP A 1 95 ? -13.028 6.269 -2.083 1.00 98.12 95 ASP A N 1
ATOM 737 C CA . ASP A 1 95 ? -13.061 7.673 -1.658 1.00 98.12 95 ASP A CA 1
ATOM 738 C C . ASP A 1 95 ? -12.191 7.940 -0.419 1.00 98.12 95 ASP A C 1
ATOM 740 O O . ASP A 1 95 ? -11.982 9.084 -0.025 1.00 98.12 95 ASP A O 1
ATOM 744 N N . ASN A 1 96 ? -11.653 6.892 0.219 1.00 98.50 96 ASN A N 1
ATOM 745 C CA . ASN A 1 96 ? -10.867 7.044 1.439 1.00 98.50 96 ASN A CA 1
ATOM 746 C C . ASN A 1 96 ? -9.435 7.482 1.102 1.00 98.50 96 ASN A C 1
ATOM 748 O O . ASN A 1 96 ? -8.564 6.663 0.798 1.00 98.50 96 ASN A O 1
ATOM 752 N N . THR A 1 97 ? -9.185 8.789 1.176 1.00 98.44 97 THR A N 1
ATOM 753 C CA . THR A 1 97 ? -7.894 9.402 0.830 1.00 98.44 97 THR A CA 1
ATOM 754 C C . THR A 1 97 ? -6.728 8.796 1.610 1.00 98.44 97 THR A C 1
ATOM 756 O O . THR A 1 97 ? -5.668 8.548 1.035 1.00 98.44 97 THR A O 1
ATOM 759 N N . GLN A 1 98 ? -6.899 8.526 2.909 1.00 98.31 98 GLN A N 1
ATOM 760 C CA . GLN A 1 98 ? -5.859 7.958 3.776 1.00 98.31 98 GLN A CA 1
ATOM 761 C C . GLN A 1 98 ? -5.500 6.533 3.344 1.00 98.31 98 GLN A C 1
ATOM 763 O O . GLN A 1 98 ? -4.319 6.200 3.200 1.00 98.31 98 GLN A O 1
ATOM 768 N N . LEU A 1 99 ? -6.507 5.711 3.036 1.00 98.81 99 LEU A N 1
ATOM 769 C CA . LEU A 1 99 ? -6.303 4.374 2.485 1.00 98.81 99 LEU A CA 1
ATOM 770 C C . LEU A 1 99 ? -5.580 4.420 1.133 1.00 98.81 99 LEU A C 1
ATOM 772 O O . LEU A 1 99 ? -4.596 3.705 0.956 1.00 98.81 99 LEU A O 1
ATOM 776 N N . LEU A 1 100 ? -6.030 5.263 0.199 1.00 98.88 100 LEU A N 1
ATOM 777 C CA . LEU A 1 100 ? -5.409 5.411 -1.123 1.00 98.88 100 LEU A CA 1
ATOM 778 C C . LEU A 1 100 ? -3.951 5.876 -1.019 1.00 98.88 100 LEU A C 1
ATOM 780 O O . LEU A 1 100 ? -3.060 5.306 -1.651 1.00 98.88 100 LEU A O 1
ATOM 784 N N . THR A 1 101 ? -3.693 6.865 -0.159 1.00 98.81 101 THR A N 1
ATOM 785 C CA . THR A 1 101 ? -2.345 7.378 0.123 1.00 98.81 101 THR A CA 1
ATOM 786 C C . THR A 1 101 ? -1.452 6.264 0.659 1.00 98.81 101 THR A C 1
ATOM 788 O O . THR A 1 101 ? -0.309 6.086 0.216 1.00 98.81 101 THR A O 1
ATOM 791 N N . ARG A 1 102 ? -1.979 5.453 1.584 1.00 98.88 102 ARG A N 1
ATOM 792 C CA . ARG A 1 102 ? -1.241 4.324 2.143 1.00 98.88 102 ARG A CA 1
ATOM 793 C C . ARG A 1 102 ? -0.994 3.225 1.116 1.00 98.88 102 ARG A C 1
ATOM 795 O O . ARG A 1 102 ? 0.121 2.715 1.054 1.00 98.88 102 ARG A O 1
ATOM 802 N N . ALA A 1 103 ? -1.985 2.890 0.300 1.00 98.88 103 ALA A N 1
ATOM 803 C CA . ALA A 1 103 ? -1.865 1.916 -0.777 1.00 98.88 103 ALA A CA 1
ATOM 804 C C . ALA A 1 103 ? -0.782 2.324 -1.787 1.00 98.88 103 ALA A C 1
ATOM 806 O O . ALA A 1 103 ? 0.124 1.537 -2.062 1.00 98.88 103 ALA A O 1
ATOM 807 N N . GLY A 1 104 ? -0.797 3.581 -2.248 1.00 98.75 104 GLY A N 1
ATOM 808 C CA . GLY A 1 104 ? 0.249 4.127 -3.115 1.00 98.75 104 GLY A CA 1
ATOM 809 C C . GLY A 1 104 ? 1.634 4.073 -2.464 1.00 98.75 104 GLY A C 1
ATOM 810 O O . GLY A 1 104 ? 2.604 3.658 -3.093 1.00 98.75 104 GLY A O 1
ATOM 811 N N . THR A 1 105 ? 1.725 4.391 -1.168 1.00 98.75 105 THR A N 1
ATOM 812 C CA . THR A 1 105 ? 2.979 4.267 -0.406 1.00 98.75 105 THR A CA 1
ATOM 813 C C . THR A 1 105 ? 3.491 2.828 -0.369 1.00 98.75 105 THR A C 1
ATOM 815 O O . THR A 1 105 ? 4.692 2.605 -0.509 1.00 98.75 105 THR A O 1
ATOM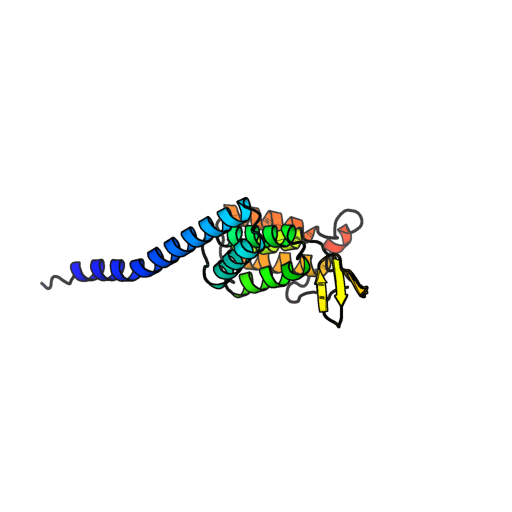 818 N N . ILE A 1 106 ? 2.615 1.840 -0.175 1.00 98.69 106 ILE A N 1
ATOM 819 C CA . ILE A 1 106 ? 3.023 0.432 -0.181 1.00 98.69 106 ILE A CA 1
ATOM 820 C C . ILE A 1 106 ? 3.511 0.046 -1.582 1.00 98.69 106 ILE A C 1
ATOM 822 O O . ILE A 1 106 ? 4.609 -0.494 -1.689 1.00 98.69 106 ILE A O 1
ATOM 826 N N . TYR A 1 107 ? 2.791 0.409 -2.648 1.00 98.62 107 TYR A N 1
ATOM 827 C CA . TYR A 1 107 ? 3.232 0.150 -4.023 1.00 98.62 107 TYR A CA 1
ATOM 828 C C . TYR A 1 107 ? 4.595 0.749 -4.360 1.00 98.62 107 TYR A C 1
ATOM 830 O O . TYR A 1 107 ? 5.309 0.143 -5.140 1.00 98.62 107 TYR A O 1
ATOM 838 N N . ILE A 1 108 ? 4.993 1.874 -3.757 1.00 98.25 108 ILE A N 1
ATOM 839 C CA . ILE A 1 108 ? 6.338 2.453 -3.934 1.00 98.25 108 ILE A CA 1
ATOM 840 C C . ILE A 1 108 ? 7.441 1.587 -3.296 1.00 98.25 108 ILE A C 1
ATOM 842 O O . ILE A 1 108 ? 8.583 1.636 -3.741 1.00 98.25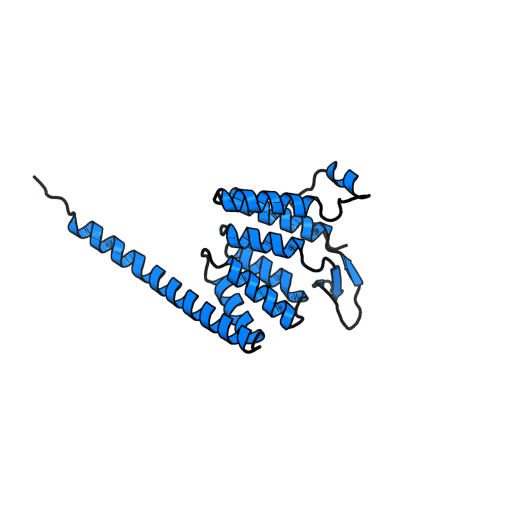 108 ILE A O 1
ATOM 846 N N . ASN A 1 109 ? 7.131 0.828 -2.240 1.00 97.31 109 ASN A N 1
ATOM 847 C CA . ASN A 1 109 ? 8.134 0.202 -1.366 1.00 97.31 109 ASN A CA 1
ATOM 848 C C . ASN A 1 109 ? 8.133 -1.336 -1.381 1.00 97.31 109 ASN A C 1
ATOM 850 O O . ASN A 1 109 ? 8.993 -1.957 -0.753 1.00 97.31 109 ASN A O 1
ATOM 854 N N . ILE A 1 110 ? 7.156 -1.971 -2.027 1.00 96.88 110 ILE A N 1
ATOM 855 C CA . ILE A 1 110 ? 7.072 -3.435 -2.105 1.00 96.88 110 ILE A CA 1
ATOM 856 C C . ILE A 1 110 ? 8.101 -4.017 -3.081 1.00 96.88 110 ILE A C 1
ATOM 858 O O . ILE A 1 110 ? 8.608 -3.307 -3.946 1.00 96.88 110 ILE A O 1
ATOM 862 N N . PRO A 1 111 ? 8.401 -5.327 -2.999 1.00 96.50 111 PRO A N 1
ATOM 863 C CA . PRO A 1 111 ? 9.245 -5.982 -3.991 1.00 96.50 111 PRO A CA 1
ATOM 864 C C . PRO A 1 111 ? 8.660 -5.829 -5.396 1.00 96.50 111 PRO A C 1
ATOM 866 O O . PRO A 1 111 ? 7.573 -6.336 -5.656 1.00 96.50 111 PRO A O 1
ATOM 869 N N . HIS A 1 112 ? 9.388 -5.184 -6.304 1.00 96.94 112 HIS A N 1
ATOM 870 C CA . HIS A 1 112 ? 8.970 -4.950 -7.694 1.00 96.94 112 HIS A CA 1
ATOM 871 C C . HIS A 1 112 ? 9.304 -6.105 -8.639 1.00 96.94 112 HIS A C 1
ATOM 873 O O . HIS A 1 112 ? 9.636 -5.900 -9.805 1.00 96.94 112 HIS A O 1
ATOM 879 N N . TYR A 1 113 ? 9.292 -7.321 -8.111 1.00 96.62 113 TYR A N 1
ATOM 880 C CA . TYR A 1 113 ? 9.606 -8.527 -8.853 1.00 96.62 113 TYR A CA 1
ATOM 881 C C . TYR A 1 113 ? 8.787 -9.698 -8.327 1.00 96.62 113 TYR A C 1
ATOM 883 O O . TYR A 1 113 ? 8.241 -9.668 -7.217 1.00 96.62 113 TYR A O 1
ATOM 891 N N . GLY A 1 114 ? 8.742 -10.757 -9.116 1.00 96.69 114 GLY A N 1
ATOM 892 C CA . GLY A 1 114 ? 8.080 -11.997 -8.773 1.00 96.69 114 GLY A CA 1
ATOM 893 C C . GLY A 1 114 ? 8.299 -13.057 -9.835 1.00 96.69 114 GLY A C 1
ATOM 894 O O . GLY A 1 114 ? 9.259 -13.000 -10.605 1.00 96.69 114 GLY A O 1
ATOM 895 N N . TYR A 1 115 ? 7.396 -14.027 -9.857 1.00 96.69 115 TYR A N 1
ATOM 896 C CA . TYR A 1 115 ? 7.411 -15.111 -10.827 1.00 96.69 115 TYR A CA 1
ATO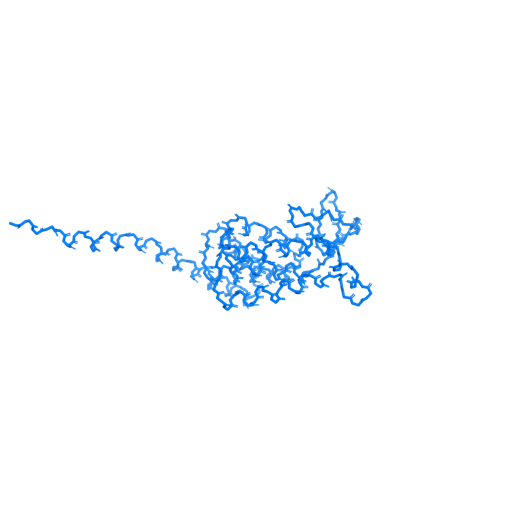M 897 C C . TYR A 1 115 ? 6.025 -15.286 -11.435 1.00 96.69 115 TYR A C 1
ATOM 899 O O . TYR A 1 115 ? 5.020 -15.214 -10.727 1.00 96.69 115 TYR A O 1
ATOM 907 N N . ILE A 1 116 ? 5.975 -15.546 -12.737 1.00 95.56 116 ILE A N 1
ATOM 908 C CA . ILE A 1 116 ? 4.773 -16.002 -13.426 1.00 95.56 116 ILE A CA 1
ATOM 909 C C . ILE A 1 116 ? 4.718 -17.526 -13.304 1.00 95.56 116 ILE A C 1
ATOM 911 O O . ILE A 1 116 ? 5.621 -18.236 -13.761 1.00 95.56 116 ILE A O 1
ATOM 915 N N . VAL A 1 117 ? 3.654 -18.024 -12.677 1.00 92.50 117 VAL A N 1
ATOM 916 C CA . VAL A 1 117 ? 3.399 -19.450 -12.442 1.00 92.50 117 VAL A CA 1
ATOM 917 C C . VAL A 1 117 ? 1.994 -19.763 -12.937 1.00 92.50 117 VAL A C 1
ATOM 919 O O . VAL A 1 117 ? 1.033 -19.148 -12.488 1.00 92.50 117 VAL A O 1
ATOM 922 N N . ALA A 1 118 ? 1.877 -20.697 -13.885 1.00 91.25 118 ALA A N 1
ATOM 923 C CA . ALA A 1 118 ? 0.605 -21.042 -14.532 1.00 91.25 118 ALA A CA 1
ATOM 924 C C . ALA A 1 118 ? -0.163 -19.819 -15.090 1.00 91.25 118 ALA A C 1
ATOM 926 O O . ALA A 1 118 ? -1.386 -19.762 -15.029 1.00 91.25 118 ALA A O 1
ATOM 927 N N . GLY A 1 119 ? 0.563 -18.830 -15.626 1.00 91.62 119 GLY A N 1
ATOM 928 C CA . GLY A 1 119 ? -0.016 -17.601 -16.185 1.00 91.62 119 GLY A CA 1
ATOM 929 C C . GLY A 1 119 ? -0.345 -16.515 -15.156 1.00 91.62 119 GLY A C 1
ATOM 930 O O . GLY A 1 119 ? -0.729 -15.417 -15.544 1.00 91.62 119 GLY A O 1
ATOM 931 N N . GLU A 1 120 ? -0.147 -16.771 -13.862 1.00 92.69 120 GLU A N 1
ATOM 932 C CA . GLU A 1 120 ? -0.402 -15.797 -12.803 1.00 92.69 120 GLU A CA 1
ATOM 933 C C . GLU A 1 120 ? 0.896 -15.234 -12.229 1.00 92.69 120 GLU A C 1
ATOM 935 O O . GLU A 1 120 ? 1.791 -15.978 -11.820 1.00 92.69 120 GLU A O 1
ATOM 940 N N . PHE A 1 121 ? 0.979 -13.909 -12.126 1.00 95.00 121 PHE A N 1
ATOM 941 C CA . PHE A 1 121 ? 2.063 -13.253 -11.405 1.00 95.00 121 PHE A CA 1
ATOM 942 C C . PHE A 1 121 ? 1.917 -13.459 -9.892 1.00 95.00 121 PHE A C 1
ATOM 944 O O . PHE A 1 121 ? 0.861 -13.203 -9.308 1.00 95.00 121 PHE A O 1
ATOM 951 N N . LYS A 1 122 ? 3.003 -13.879 -9.242 1.00 94.94 122 LYS A N 1
ATOM 952 C CA . LYS A 1 122 ? 3.128 -13.967 -7.785 1.00 94.94 122 LYS A CA 1
ATOM 953 C C . LYS A 1 122 ? 4.317 -13.126 -7.339 1.00 94.94 122 LYS A C 1
ATOM 955 O O . LYS A 1 122 ? 5.463 -13.436 -7.665 1.00 94.94 122 LYS A O 1
ATOM 960 N N . ARG A 1 123 ? 4.037 -12.072 -6.570 1.00 95.94 123 ARG A N 1
ATOM 961 C CA . ARG A 1 123 ? 5.053 -11.145 -6.062 1.00 95.94 1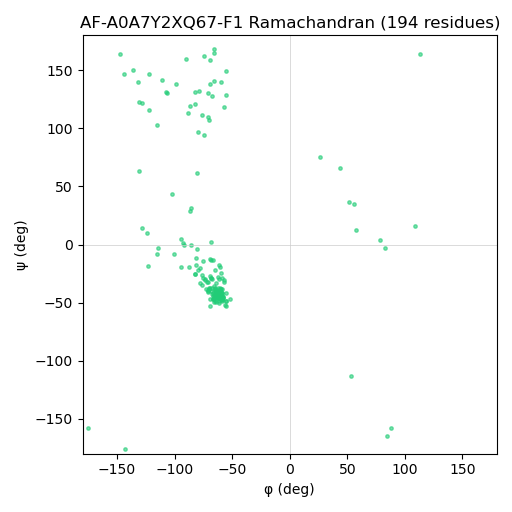23 ARG A CA 1
ATOM 962 C C . ARG A 1 123 ? 6.014 -11.812 -5.080 1.00 95.94 123 ARG A C 1
ATOM 964 O O . ARG A 1 123 ? 5.596 -12.541 -4.177 1.00 95.94 123 ARG A O 1
ATOM 971 N N . GLY A 1 124 ? 7.287 -11.447 -5.191 1.00 94.38 124 GLY A N 1
ATOM 972 C CA . GLY A 1 124 ? 8.359 -11.880 -4.307 1.00 94.38 124 GLY A CA 1
ATOM 973 C C . GLY A 1 124 ? 8.961 -13.228 -4.696 1.00 94.38 124 GLY A C 1
ATOM 974 O O . GLY A 1 124 ? 8.806 -13.723 -5.809 1.00 94.38 124 GLY A O 1
ATOM 975 N N . ASN A 1 125 ? 9.703 -13.816 -3.761 1.00 91.25 125 ASN A N 1
ATOM 976 C CA . ASN A 1 125 ? 10.398 -15.075 -4.002 1.00 91.25 125 ASN A CA 1
ATOM 977 C C . ASN A 1 125 ? 9.414 -16.243 -4.142 1.00 91.25 125 ASN A C 1
ATOM 979 O O . ASN A 1 125 ? 8.491 -16.384 -3.340 1.00 91.25 125 ASN A O 1
ATOM 983 N N . HIS A 1 126 ? 9.673 -17.127 -5.104 1.00 86.56 126 HIS A N 1
ATOM 984 C CA . HIS A 1 126 ? 8.909 -18.351 -5.318 1.00 86.56 126 HIS A CA 1
ATOM 985 C C . HIS A 1 126 ? 9.819 -19.586 -5.236 1.00 86.56 126 HIS A C 1
ATOM 987 O O . HIS A 1 126 ? 10.992 -19.534 -5.605 1.00 86.56 126 HIS A O 1
ATOM 993 N N . ARG A 1 127 ? 9.286 -20.706 -4.732 1.00 83.81 127 ARG A N 1
ATOM 994 C CA . ARG A 1 127 ? 9.967 -22.011 -4.721 1.00 83.81 127 ARG A CA 1
ATOM 995 C C . ARG A 1 127 ? 9.303 -22.911 -5.755 1.00 83.81 127 ARG A C 1
ATOM 997 O O . ARG A 1 127 ? 8.092 -23.053 -5.701 1.00 83.81 127 ARG A O 1
ATOM 1004 N N . GLY A 1 128 ? 10.086 -23.569 -6.608 1.00 83.62 128 GLY A N 1
ATOM 1005 C CA . GLY A 1 128 ? 9.551 -24.504 -7.610 1.00 83.62 128 GLY A CA 1
ATOM 1006 C C . GLY A 1 128 ? 9.609 -24.016 -9.060 1.00 83.62 128 GLY A C 1
ATOM 1007 O O . GLY A 1 128 ? 8.958 -24.605 -9.914 1.00 83.62 128 GLY A O 1
ATOM 1008 N N . GLY A 1 129 ? 10.407 -22.984 -9.354 1.00 85.12 129 GLY A N 1
ATOM 1009 C CA . GLY A 1 129 ? 10.600 -22.468 -10.714 1.00 85.12 129 GLY A CA 1
ATOM 1010 C C . GLY A 1 129 ? 9.576 -21.400 -11.103 1.00 85.12 129 GLY A C 1
ATOM 1011 O O . GLY A 1 129 ? 9.002 -20.745 -10.242 1.00 85.12 129 GLY A O 1
ATOM 1012 N N . GLY A 1 130 ? 9.377 -21.197 -12.403 1.00 90.94 130 GLY A N 1
ATOM 1013 C CA . GLY A 1 130 ? 8.546 -20.119 -12.949 1.00 90.94 130 GLY A CA 1
ATOM 1014 C C . GLY A 1 130 ? 9.372 -19.087 -13.712 1.00 90.94 130 GLY A C 1
ATOM 1015 O O . GLY A 1 130 ? 10.598 -19.036 -13.594 1.00 90.94 130 GLY A O 1
ATOM 1016 N N . GLN A 1 131 ? 8.695 -18.271 -14.515 1.00 95.12 131 GLN A N 1
ATOM 1017 C CA . GLN A 1 131 ? 9.347 -17.210 -15.276 1.00 95.12 131 GLN A CA 1
ATOM 1018 C C . GLN A 1 131 ? 9.531 -15.991 -14.374 1.00 95.12 131 GLN A C 1
ATOM 1020 O O . GLN A 1 131 ? 8.550 -15.475 -13.843 1.00 95.12 131 GLN A O 1
ATOM 1025 N N . TYR A 1 132 ? 10.776 -15.550 -14.187 1.00 95.38 132 TYR A N 1
ATOM 1026 C CA . TYR A 1 132 ? 11.060 -14.312 -13.462 1.00 95.38 132 TYR A CA 1
ATOM 1027 C C . TYR A 1 132 ? 10.390 -13.128 -14.156 1.00 95.38 132 TYR A C 1
ATOM 1029 O O . TYR A 1 132 ? 10.389 -13.059 -15.383 1.00 95.38 132 TYR A O 1
ATOM 1037 N N . ALA A 1 133 ? 9.843 -12.221 -13.355 1.00 96.31 133 ALA A N 1
ATOM 1038 C CA . ALA A 1 133 ? 9.105 -11.071 -13.835 1.00 96.31 133 ALA A CA 1
ATOM 1039 C C . ALA A 1 133 ? 9.355 -9.841 -12.952 1.00 96.31 133 ALA A C 1
ATOM 1041 O O . ALA A 1 133 ? 9.500 -9.951 -11.731 1.00 96.31 133 ALA A O 1
ATOM 1042 N N . MET A 1 134 ? 9.353 -8.667 -13.565 1.00 95.81 134 MET A N 1
ATOM 1043 C CA . MET A 1 134 ? 9.506 -7.349 -12.972 1.00 95.81 134 MET A CA 1
ATOM 1044 C C . MET A 1 134 ? 8.191 -6.577 -13.070 1.00 95.81 134 MET A C 1
ATOM 1046 O O . MET A 1 134 ? 7.475 -6.608 -14.067 1.00 95.81 134 MET A O 1
ATOM 1050 N N . THR A 1 135 ? 7.876 -5.831 -12.018 1.00 96.56 135 THR A N 1
ATOM 1051 C CA . THR A 1 135 ? 6.665 -5.005 -11.933 1.00 96.56 135 THR A CA 1
ATOM 1052 C C . THR A 1 135 ? 6.972 -3.548 -11.643 1.00 96.56 135 THR A C 1
ATOM 1054 O O . THR A 1 135 ? 6.053 -2.782 -11.391 1.00 96.56 135 THR A O 1
ATOM 1057 N N . THR A 1 136 ? 8.235 -3.121 -11.701 1.00 94.38 136 THR A N 1
ATOM 1058 C CA . THR A 1 136 ? 8.643 -1.755 -11.328 1.00 94.38 136 THR A CA 1
ATOM 1059 C C . THR A 1 136 ? 7.825 -0.682 -12.041 1.00 94.38 136 THR A C 1
ATOM 1061 O O . THR A 1 136 ? 7.342 0.251 -11.402 1.00 94.38 136 THR A O 1
ATOM 1064 N N . GLN A 1 137 ? 7.634 -0.811 -13.357 1.00 93.19 137 GLN A N 1
ATOM 1065 C CA . GLN A 1 137 ? 6.870 0.166 -14.132 1.00 93.19 137 GLN A CA 1
ATOM 1066 C C . GLN A 1 137 ? 5.364 0.071 -13.844 1.00 93.19 137 GLN A C 1
ATOM 1068 O O . GLN A 1 137 ? 4.701 1.101 -13.721 1.00 93.19 137 GLN A O 1
ATOM 1073 N N . ARG A 1 138 ? 4.833 -1.143 -13.660 1.00 96.12 138 ARG A N 1
ATOM 1074 C CA . ARG A 1 138 ? 3.439 -1.379 -13.262 1.00 96.12 138 ARG A CA 1
ATOM 1075 C C . ARG A 1 138 ? 3.120 -0.777 -11.892 1.00 96.12 138 ARG A C 1
ATOM 1077 O O . ARG A 1 138 ? 2.160 -0.021 -11.769 1.00 96.12 138 ARG A O 1
ATOM 1084 N N . ASP A 1 139 ? 3.943 -1.065 -10.889 1.00 97.88 139 ASP A N 1
ATOM 1085 C CA . ASP A 1 139 ? 3.791 -0.590 -9.510 1.00 97.88 139 ASP A CA 1
ATOM 1086 C C . ASP A 1 139 ? 3.942 0.931 -9.432 1.00 97.88 139 ASP A C 1
ATOM 1088 O O . ASP A 1 139 ? 3.167 1.597 -8.748 1.00 97.88 139 ASP A O 1
ATOM 1092 N N . ARG A 1 140 ? 4.887 1.497 -10.199 1.00 96.31 140 ARG A N 1
ATOM 1093 C CA . ARG A 1 140 ? 5.033 2.947 -10.371 1.00 96.31 140 ARG A CA 1
ATOM 1094 C C . ARG A 1 140 ? 3.735 3.577 -10.872 1.00 96.31 140 ARG A C 1
ATOM 1096 O O . ARG A 1 140 ? 3.250 4.524 -10.259 1.00 96.31 140 ARG A O 1
ATOM 1103 N N . VAL A 1 141 ? 3.166 3.068 -11.967 1.00 97.12 141 VAL A N 1
ATOM 1104 C CA . VAL A 1 141 ? 1.909 3.604 -12.517 1.00 97.12 141 VAL A CA 1
ATOM 1105 C C . VAL A 1 141 ? 0.760 3.418 -11.530 1.00 97.12 141 VAL A C 1
ATOM 1107 O O . VAL A 1 141 ? -0.013 4.354 -11.334 1.00 97.12 141 VAL A O 1
ATOM 1110 N N . ARG A 1 142 ? 0.670 2.269 -10.849 1.00 98.38 142 ARG A N 1
ATOM 1111 C CA . ARG A 1 142 ? -0.396 2.040 -9.867 1.00 98.38 142 ARG A CA 1
ATOM 1112 C C . ARG A 1 142 ? -0.307 2.993 -8.677 1.00 98.38 142 ARG A C 1
ATOM 1114 O O . ARG A 1 142 ? -1.325 3.539 -8.261 1.00 98.38 142 ARG A O 1
ATOM 1121 N N . ALA A 1 143 ? 0.898 3.251 -8.170 1.00 98.62 143 ALA A N 1
ATOM 1122 C CA . ALA A 1 143 ? 1.118 4.248 -7.129 1.00 98.62 143 ALA A CA 1
ATOM 1123 C C . ALA A 1 143 ? 0.683 5.648 -7.588 1.00 98.62 143 ALA A C 1
ATOM 1125 O O . ALA A 1 143 ? -0.028 6.326 -6.851 1.00 98.62 143 ALA A O 1
ATOM 1126 N N . LEU A 1 144 ? 1.046 6.060 -8.811 1.00 98.12 144 LEU A N 1
ATOM 1127 C CA . LEU A 1 144 ? 0.611 7.342 -9.379 1.00 98.12 144 LEU A CA 1
ATOM 1128 C C . LEU A 1 144 ? -0.918 7.429 -9.465 1.00 98.12 144 LEU A C 1
ATOM 1130 O O . LEU A 1 144 ? -1.483 8.412 -9.004 1.00 98.12 144 LEU A O 1
ATOM 1134 N N . GLN A 1 145 ? -1.588 6.390 -9.971 1.00 98.62 145 GLN A N 1
ATOM 1135 C CA . GLN A 1 145 ? -3.052 6.338 -10.043 1.00 98.62 145 GLN A CA 1
ATOM 1136 C C . GLN A 1 145 ? -3.710 6.527 -8.671 1.00 98.62 145 GLN A C 1
ATOM 1138 O O . GLN A 1 145 ? -4.569 7.391 -8.521 1.00 98.62 145 GLN A O 1
ATOM 1143 N N . LEU A 1 146 ? -3.295 5.747 -7.669 1.00 98.81 146 LEU A N 1
ATOM 1144 C CA . LEU A 1 146 ? -3.882 5.786 -6.326 1.00 98.81 146 LEU A CA 1
ATOM 1145 C C . LEU A 1 146 ? -3.660 7.137 -5.639 1.00 98.81 146 LEU A C 1
ATOM 1147 O O . LEU A 1 146 ? -4.563 7.665 -4.997 1.00 98.81 146 LEU A O 1
ATOM 1151 N N . LEU A 1 147 ? -2.469 7.717 -5.791 1.00 98.81 147 LEU A N 1
ATOM 1152 C CA . LEU A 1 147 ? -2.130 9.017 -5.214 1.00 98.81 147 LEU A CA 1
ATOM 1153 C C . LEU A 1 147 ? -2.857 10.166 -5.925 1.00 98.81 147 LEU A C 1
ATOM 1155 O O . LEU A 1 147 ? -3.331 11.091 -5.270 1.00 98.81 147 LEU A O 1
ATOM 1159 N N . THR A 1 148 ? -3.002 10.105 -7.250 1.00 98.31 148 THR A N 1
ATOM 1160 C CA . THR A 1 148 ? -3.815 11.069 -8.000 1.00 98.31 148 THR A CA 1
ATOM 1161 C C . THR A 1 148 ? -5.291 10.964 -7.620 1.00 98.31 148 THR A C 1
ATOM 1163 O O . THR A 1 148 ? -5.920 11.994 -7.394 1.00 98.31 148 THR A O 1
ATOM 1166 N N . GLN A 1 149 ? -5.828 9.751 -7.475 1.00 98.50 149 GLN A N 1
ATOM 1167 C CA . GLN A 1 149 ? -7.191 9.539 -6.986 1.00 98.50 149 GLN A CA 1
ATOM 1168 C C . GLN A 1 149 ? -7.363 10.106 -5.569 1.00 98.50 149 GLN A C 1
ATOM 1170 O O . GLN A 1 149 ? -8.345 10.787 -5.294 1.00 98.50 149 GLN A O 1
ATOM 1175 N N . ALA A 1 150 ? -6.374 9.915 -4.688 1.00 98.50 150 ALA A N 1
ATOM 1176 C CA . ALA A 1 150 ? -6.398 10.501 -3.352 1.00 98.50 150 ALA A CA 1
ATOM 1177 C C . ALA A 1 150 ? -6.490 12.034 -3.397 1.00 98.50 150 ALA A C 1
ATOM 1179 O O . ALA A 1 150 ? -7.267 12.587 -2.633 1.00 98.50 150 ALA A O 1
ATOM 1180 N N . LEU A 1 151 ? -5.763 12.715 -4.297 1.00 98.19 151 LEU A N 1
ATOM 1181 C CA . LEU A 1 151 ? -5.866 14.174 -4.485 1.00 98.19 151 LEU A CA 1
ATOM 1182 C C . LEU A 1 151 ? -7.226 14.622 -5.027 1.00 98.19 151 LEU A C 1
ATOM 1184 O O . LEU A 1 151 ? -7.696 15.698 -4.667 1.00 98.19 151 LEU A O 1
ATOM 1188 N N . GLN A 1 152 ? -7.837 13.826 -5.906 1.00 97.75 152 GLN A N 1
ATOM 1189 C CA . GLN A 1 152 ? -9.151 14.126 -6.483 1.00 97.75 152 GLN A CA 1
ATOM 1190 C C . GLN A 1 152 ? -10.274 14.025 -5.446 1.00 97.75 152 GLN A C 1
ATOM 1192 O O . GLN A 1 152 ? -11.265 14.741 -5.555 1.00 97.75 152 GLN A O 1
ATOM 1197 N N . ASN A 1 153 ? -10.082 13.205 -4.414 1.00 97.75 153 ASN A N 1
ATOM 1198 C CA . ASN A 1 153 ? -11.034 12.996 -3.322 1.00 97.75 153 ASN A CA 1
ATOM 1199 C C . ASN A 1 153 ? -10.886 14.022 -2.180 1.00 97.75 153 ASN A C 1
ATOM 1201 O O . ASN A 1 153 ? -11.167 13.711 -1.027 1.00 97.75 153 ASN A O 1
ATOM 1205 N N . ASP A 1 154 ? -10.417 15.226 -2.515 1.00 95.56 154 ASP A N 1
ATOM 1206 C CA . ASP A 1 154 ? -10.257 16.397 -1.643 1.00 95.56 154 ASP A CA 1
ATOM 1207 C C . ASP A 1 154 ? -9.648 16.118 -0.248 1.00 95.56 154 ASP A C 1
ATOM 1209 O O . ASP A 1 154 ? -10.302 16.288 0.782 1.00 95.56 154 ASP A O 1
ATOM 1213 N N . PRO A 1 155 ? -8.372 15.692 -0.189 1.00 96.88 155 PRO A N 1
ATOM 1214 C CA . PRO A 1 155 ? -7.669 15.521 1.073 1.00 96.88 155 PRO A CA 1
ATOM 1215 C C . PRO A 1 155 ? -7.401 16.880 1.736 1.00 96.88 155 PRO A C 1
ATOM 1217 O O . PRO A 1 155 ? -7.350 17.917 1.066 1.00 96.88 155 PRO A O 1
ATOM 1220 N N . ASP A 1 156 ? -7.175 16.887 3.049 1.00 97.06 156 ASP A N 1
ATOM 1221 C CA . ASP A 1 156 ? -6.738 18.095 3.757 1.00 97.06 156 ASP A CA 1
ATOM 1222 C C . ASP A 1 156 ? -5.330 18.553 3.316 1.00 97.06 156 ASP A C 1
ATOM 1224 O O . ASP A 1 156 ? -4.611 17.846 2.606 1.00 97.06 156 ASP A O 1
ATOM 1228 N N . ASP A 1 157 ? -4.929 19.767 3.701 1.00 97.88 157 ASP A N 1
ATOM 1229 C CA . ASP A 1 157 ? -3.664 20.365 3.249 1.00 97.88 157 ASP A CA 1
ATOM 1230 C C . ASP A 1 157 ? -2.421 19.590 3.721 1.00 97.88 157 ASP A C 1
ATOM 1232 O O . ASP A 1 157 ? -1.423 19.503 2.994 1.00 97.88 157 ASP A O 1
ATOM 1236 N N . GLU A 1 158 ? -2.481 18.988 4.912 1.00 97.00 158 GLU A N 1
ATOM 1237 C CA . GLU A 1 158 ? -1.402 18.150 5.443 1.00 97.00 158 GLU A CA 1
ATOM 1238 C C . GLU A 1 158 ? -1.218 16.913 4.557 1.00 97.00 158 GLU A C 1
ATOM 1240 O O . GLU A 1 158 ? -0.116 16.623 4.074 1.00 97.00 158 GLU A O 1
ATOM 1245 N N . GLN A 1 159 ? -2.318 16.230 4.258 1.00 97.50 159 GLN A N 1
ATOM 1246 C CA . GLN A 1 159 ? -2.323 15.061 3.404 1.00 97.50 159 GLN A CA 1
ATOM 1247 C C . GLN A 1 159 ? -1.978 15.414 1.950 1.00 97.50 159 GLN A C 1
ATOM 1249 O O . GLN A 1 159 ? -1.235 14.667 1.314 1.00 97.50 159 GLN A O 1
ATOM 1254 N N . LYS A 1 160 ? -2.422 16.562 1.416 1.00 98.44 160 LYS A N 1
ATOM 1255 C CA . LYS A 1 160 ? -2.017 17.058 0.085 1.00 98.44 160 LYS A CA 1
ATOM 1256 C C . LYS A 1 160 ? -0.495 17.165 -0.016 1.00 98.44 160 LYS A C 1
ATOM 1258 O O . LYS A 1 160 ? 0.096 16.637 -0.960 1.00 98.44 160 LYS A O 1
ATOM 1263 N N . SER A 1 161 ? 0.152 17.780 0.976 1.00 98.25 161 SER A N 1
ATOM 1264 C CA . SER A 1 161 ? 1.617 17.893 1.043 1.00 98.25 161 SER A CA 1
ATOM 1265 C C . SER A 1 161 ? 2.308 16.521 1.036 1.00 98.25 161 SER A C 1
ATOM 1267 O O . SER A 1 161 ? 3.251 16.280 0.267 1.00 98.25 161 SER A O 1
ATOM 1269 N N . GLN A 1 162 ? 1.791 15.578 1.831 1.00 98.06 162 GLN A N 1
ATOM 1270 C CA . GLN A 1 162 ? 2.283 14.202 1.848 1.00 98.06 162 GLN A CA 1
ATOM 1271 C C . GLN A 1 162 ? 2.126 13.524 0.478 1.00 98.06 162 GLN A C 1
ATOM 1273 O O . GLN A 1 162 ? 3.076 12.913 -0.021 1.00 98.06 162 GLN A O 1
ATOM 1278 N N . ILE A 1 163 ? 0.954 13.639 -0.149 1.00 98.69 163 ILE A N 1
ATOM 1279 C CA . ILE A 1 163 ? 0.673 13.011 -1.440 1.00 98.69 163 ILE A CA 1
ATOM 1280 C C . ILE A 1 163 ? 1.600 13.561 -2.528 1.00 98.69 163 ILE A C 1
ATOM 1282 O O . ILE A 1 163 ? 2.147 12.772 -3.296 1.00 98.69 163 ILE A O 1
ATOM 1286 N N . TYR A 1 164 ? 1.869 14.870 -2.573 1.00 98.56 164 TYR A N 1
ATOM 1287 C CA . TYR A 1 164 ? 2.823 15.431 -3.539 1.00 98.56 164 TYR A CA 1
ATOM 1288 C C . TYR A 1 164 ? 4.238 14.861 -3.372 1.00 98.56 164 TYR A C 1
ATOM 1290 O O . TYR A 1 164 ? 4.898 14.528 -4.361 1.00 98.56 164 TYR A O 1
ATOM 1298 N N . SER A 1 165 ? 4.690 14.666 -2.132 1.00 98.31 165 SER A N 1
ATOM 1299 C CA . SER A 1 165 ? 5.988 14.037 -1.846 1.00 98.31 165 SER A CA 1
ATOM 1300 C C . SER A 1 165 ? 6.035 12.571 -2.303 1.00 98.31 165 SER A C 1
ATOM 1302 O O . SER A 1 165 ? 7.047 12.097 -2.838 1.00 98.31 165 SER A O 1
ATOM 1304 N N . LEU A 1 166 ? 4.928 11.843 -2.138 1.00 98.56 166 LEU A N 1
ATOM 1305 C CA . LEU A 1 166 ? 4.787 10.462 -2.600 1.00 98.56 166 LEU A CA 1
ATOM 1306 C C . LEU A 1 166 ? 4.704 10.373 -4.128 1.00 98.56 166 LEU A C 1
ATOM 1308 O O . LEU A 1 166 ? 5.362 9.515 -4.710 1.00 98.56 166 LEU A O 1
ATOM 1312 N N . LEU A 1 167 ? 3.993 11.289 -4.790 1.00 97.69 167 LEU A N 1
ATOM 1313 C CA . LEU A 1 167 ? 3.955 11.391 -6.252 1.00 97.69 167 LEU A CA 1
ATOM 1314 C C . LEU A 1 167 ? 5.354 11.637 -6.817 1.00 97.69 167 LEU A C 1
ATOM 1316 O O . LEU A 1 167 ? 5.774 10.944 -7.740 1.00 97.69 167 LEU A O 1
ATOM 1320 N N . ALA A 1 168 ? 6.119 12.556 -6.222 1.00 95.31 168 ALA A N 1
ATOM 1321 C CA . ALA A 1 168 ? 7.509 12.778 -6.607 1.00 95.31 168 ALA A CA 1
ATOM 1322 C C . ALA A 1 168 ? 8.365 11.514 -6.413 1.00 95.31 168 ALA A C 1
ATOM 1324 O O . ALA A 1 168 ? 9.234 11.213 -7.233 1.00 95.31 168 ALA A O 1
ATOM 1325 N N . SER A 1 169 ? 8.123 10.752 -5.344 1.00 95.56 169 SER A N 1
ATOM 1326 C CA . SER A 1 169 ? 8.818 9.485 -5.091 1.00 95.56 169 SER A CA 1
ATOM 1327 C C . SER A 1 169 ? 8.473 8.430 -6.142 1.00 95.56 169 SER A C 1
ATOM 1329 O O . SER A 1 169 ? 9.386 7.838 -6.716 1.00 95.56 169 SER A O 1
ATOM 1331 N N . ALA A 1 170 ? 7.189 8.271 -6.473 1.00 95.31 170 ALA A N 1
ATOM 1332 C CA . ALA A 1 170 ? 6.723 7.373 -7.523 1.00 95.31 170 ALA A CA 1
ATOM 1333 C C . ALA A 1 170 ? 7.279 7.762 -8.904 1.00 95.31 170 ALA A C 1
ATOM 1335 O O . ALA A 1 170 ? 7.779 6.914 -9.638 1.00 95.31 170 ALA A O 1
ATOM 1336 N N . LEU A 1 171 ? 7.289 9.053 -9.253 1.00 91.94 171 LEU A N 1
ATOM 1337 C CA . LEU A 1 171 ? 7.852 9.536 -10.520 1.00 91.94 171 LEU A CA 1
ATOM 1338 C C . LEU A 1 171 ? 9.335 9.185 -10.676 1.00 91.94 171 LEU A C 1
ATOM 1340 O O . LEU A 1 171 ? 9.759 8.820 -11.771 1.00 91.94 171 LE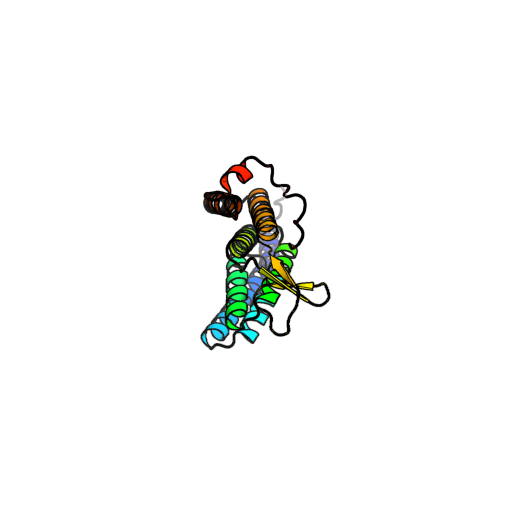U A O 1
ATOM 1344 N N . LYS A 1 172 ? 10.108 9.250 -9.587 1.00 90.50 172 LYS A N 1
ATOM 1345 C CA . LYS A 1 172 ? 11.539 8.916 -9.581 1.00 90.50 172 LYS A CA 1
ATOM 1346 C C . LYS A 1 172 ? 11.822 7.413 -9.637 1.00 90.50 172 LYS A C 1
ATOM 1348 O O . LYS A 1 172 ? 12.966 7.045 -9.918 1.00 90.50 172 LYS A O 1
ATOM 1353 N N . MET A 1 173 ? 10.833 6.546 -9.393 1.00 89.94 173 MET A N 1
ATOM 1354 C CA . MET A 1 173 ? 11.011 5.096 -9.527 1.00 89.94 173 MET A CA 1
ATOM 1355 C C . MET A 1 173 ? 11.522 4.773 -10.939 1.00 89.94 173 MET A C 1
ATOM 1357 O O . MET A 1 173 ? 10.977 5.251 -11.935 1.00 89.94 173 MET A O 1
ATOM 1361 N N . ASN A 1 174 ? 12.614 4.005 -11.022 1.00 80.88 174 ASN A N 1
ATOM 1362 C CA . ASN A 1 174 ? 13.294 3.627 -12.274 1.00 80.88 174 ASN A CA 1
ATOM 1363 C C . ASN A 1 174 ? 13.787 4.800 -13.164 1.00 80.88 174 ASN A C 1
ATOM 1365 O O . ASN A 1 174 ? 14.164 4.606 -14.324 1.00 80.88 174 ASN A O 1
ATOM 1369 N N . SER A 1 175 ? 13.792 6.025 -12.626 1.00 78.12 175 SER A N 1
ATOM 1370 C CA . SER A 1 175 ? 14.055 7.263 -13.376 1.00 78.12 175 SER A CA 1
ATOM 1371 C C . SER A 1 175 ? 15.149 8.126 -12.732 1.00 78.12 175 SER A C 1
ATOM 1373 O O . SER A 1 175 ? 15.305 9.293 -13.075 1.00 78.12 175 SER A O 1
ATOM 1375 N N . SER A 1 176 ? 15.917 7.574 -11.785 1.00 71.94 176 SER A N 1
ATOM 1376 C CA . SER A 1 176 ? 17.053 8.262 -11.160 1.00 71.94 176 SER A CA 1
ATOM 1377 C C . SER A 1 176 ? 18.363 8.005 -11.917 1.00 71.94 176 SER A C 1
ATOM 1379 O O . SER A 1 176 ? 18.484 7.034 -12.667 1.00 71.94 176 SER A O 1
ATOM 1381 N N . HIS A 1 177 ? 19.355 8.878 -11.719 1.00 76.56 177 HIS A N 1
ATOM 1382 C CA . HIS A 1 177 ? 20.692 8.782 -12.320 1.00 76.56 177 HIS A CA 1
ATOM 1383 C C . HIS A 1 177 ? 20.645 8.628 -13.853 1.00 76.56 177 HIS A C 1
ATOM 1385 O O . HIS A 1 177 ? 20.201 9.533 -14.557 1.00 76.56 177 HIS A O 1
ATOM 1391 N N . THR A 1 178 ? 21.061 7.473 -14.376 1.00 75.00 178 THR A N 1
ATOM 1392 C CA . THR A 1 178 ? 21.095 7.152 -15.811 1.00 75.00 178 THR A CA 1
ATOM 1393 C C . THR A 1 178 ? 19.703 7.050 -16.448 1.00 75.00 178 THR A C 1
ATOM 1395 O O . THR A 1 178 ? 19.585 7.061 -17.672 1.00 75.00 178 THR A O 1
ATOM 1398 N N . GLY A 1 179 ? 18.637 6.983 -15.642 1.00 79.38 179 GLY A N 1
ATOM 1399 C CA . GLY A 1 179 ? 17.245 6.933 -16.091 1.00 79.38 179 GLY A CA 1
ATOM 1400 C C . GLY A 1 179 ? 16.537 8.286 -16.198 1.00 79.38 179 GLY A C 1
ATOM 1401 O O . GLY A 1 179 ? 15.358 8.297 -16.541 1.00 79.38 179 GLY A O 1
ATOM 1402 N N . ALA A 1 180 ? 17.205 9.413 -15.916 1.00 83.12 180 ALA A N 1
ATOM 1403 C CA . ALA A 1 180 ? 16.561 10.733 -15.830 1.00 83.12 180 ALA A CA 1
ATOM 1404 C C . ALA A 1 180 ? 15.841 11.166 -17.120 1.00 83.12 180 ALA A C 1
ATOM 1406 O O . ALA A 1 180 ? 14.830 11.865 -17.065 1.00 83.12 180 ALA A O 1
ATOM 1407 N N . TRP A 1 181 ? 16.310 10.705 -18.283 1.00 83.50 181 TRP A N 1
ATOM 1408 C CA . TRP A 1 181 ? 15.667 10.969 -19.573 1.00 83.50 181 TRP A CA 1
ATOM 1409 C C . TRP A 1 181 ? 14.223 10.444 -19.644 1.00 83.50 181 TRP A C 1
ATOM 1411 O O . TRP A 1 181 ? 13.414 10.997 -20.382 1.00 83.50 181 TRP A O 1
ATOM 1421 N N . ARG A 1 182 ? 13.855 9.431 -18.843 1.00 83.12 182 ARG A N 1
ATOM 1422 C CA . ARG A 1 182 ? 12.486 8.888 -18.798 1.00 83.12 182 ARG A CA 1
ATOM 1423 C C . ARG A 1 182 ? 11.459 9.896 -18.282 1.00 83.12 182 ARG A C 1
ATOM 1425 O O . ARG A 1 182 ? 10.286 9.769 -18.610 1.00 83.12 182 ARG A O 1
ATOM 1432 N N . LEU A 1 183 ? 11.886 10.923 -17.540 1.00 85.31 183 LEU A N 1
ATOM 1433 C CA . LEU A 1 183 ? 11.014 12.021 -17.101 1.00 85.31 183 LEU A CA 1
ATOM 1434 C C . LEU A 1 183 ? 10.559 12.927 -18.255 1.00 85.31 183 LEU A C 1
ATOM 1436 O O . LEU A 1 183 ? 9.641 13.721 -18.078 1.00 85.31 183 LEU A O 1
ATOM 1440 N N . GLN A 1 184 ? 11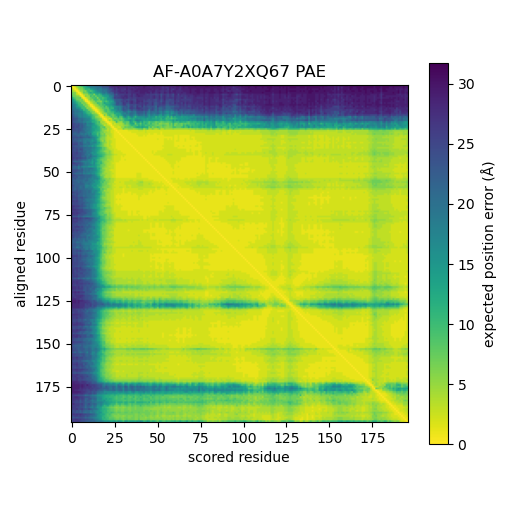.177 12.806 -19.432 1.00 86.88 184 GLN A N 1
ATOM 1441 C CA . GLN A 1 184 ? 10.767 13.526 -20.638 1.00 86.88 184 GLN A CA 1
ATOM 1442 C C . GLN A 1 184 ? 9.596 12.838 -21.355 1.00 86.88 184 GLN A C 1
ATOM 1444 O O . GLN A 1 184 ? 9.014 13.417 -22.268 1.00 86.88 184 GLN A O 1
ATOM 1449 N N . GLN A 1 185 ? 9.250 11.605 -20.968 1.00 85.62 185 GLN A N 1
ATOM 1450 C CA . GLN A 1 185 ? 8.132 10.867 -21.545 1.00 85.62 185 GLN A CA 1
ATOM 1451 C C . GLN A 1 185 ? 6.890 10.969 -20.663 1.00 85.62 185 GLN A C 1
ATOM 1453 O O . GLN A 1 185 ? 6.950 10.829 -19.438 1.00 85.62 185 GLN A O 1
ATOM 1458 N N . LEU A 1 186 ? 5.739 11.162 -21.305 1.00 87.25 186 LEU A N 1
ATOM 1459 C CA . LEU A 1 186 ? 4.456 11.124 -20.617 1.00 87.25 186 LEU A CA 1
ATOM 1460 C C . LEU A 1 186 ? 4.181 9.702 -20.127 1.00 87.25 186 LEU A C 1
ATOM 1462 O O . LEU A 1 186 ? 4.250 8.736 -20.884 1.00 87.25 186 LEU A O 1
ATOM 1466 N N . THR A 1 187 ? 3.871 9.582 -18.839 1.00 88.62 187 THR A N 1
ATOM 1467 C CA . THR A 1 187 ? 3.442 8.316 -18.245 1.00 88.62 187 THR A CA 1
ATOM 1468 C C . THR A 1 187 ? 1.929 8.208 -18.397 1.00 88.62 187 THR A C 1
ATOM 1470 O O . THR A 1 187 ? 1.196 8.988 -17.795 1.00 88.62 187 THR A O 1
ATOM 1473 N N . ASP A 1 188 ? 1.465 7.256 -19.207 1.00 92.31 188 ASP A N 1
ATOM 1474 C CA . ASP A 1 188 ? 0.040 6.948 -19.325 1.00 92.31 188 ASP A CA 1
ATOM 1475 C C . ASP A 1 188 ? -0.448 6.278 -18.035 1.00 92.31 188 ASP A C 1
ATOM 1477 O O . ASP A 1 188 ? -0.110 5.130 -17.750 1.00 92.31 188 ASP A O 1
ATOM 1481 N N . ILE A 1 189 ? -1.219 7.020 -17.240 1.00 94.44 189 ILE A N 1
ATOM 1482 C CA . ILE A 1 189 ? -1.826 6.526 -16.000 1.00 94.44 189 ILE A CA 1
ATOM 1483 C C . ILE A 1 189 ? -3.255 6.011 -16.207 1.00 94.44 189 ILE A C 1
ATOM 1485 O O . ILE A 1 189 ? -3.908 5.653 -15.233 1.00 94.44 189 ILE A O 1
ATOM 1489 N N . SER A 1 190 ? -3.765 5.955 -17.441 1.00 94.00 190 SER A N 1
ATOM 1490 C CA . SER A 1 190 ? -5.111 5.430 -17.718 1.00 94.00 190 SER A CA 1
ATOM 1491 C C . SER A 1 190 ? -5.171 3.899 -17.714 1.00 94.00 190 SER A C 1
ATOM 1493 O O . SER A 1 190 ? -6.235 3.318 -17.505 1.00 94.00 190 SER A O 1
ATOM 1495 N N . LYS A 1 191 ? -4.025 3.232 -17.889 1.00 93.81 191 LYS A N 1
ATOM 1496 C CA . LYS A 1 191 ? -3.899 1.772 -17.918 1.00 93.81 191 LYS A CA 1
ATOM 1497 C C . LYS A 1 191 ? -2.694 1.310 -17.113 1.00 93.81 191 LYS A C 1
ATOM 1499 O O . LYS A 1 191 ? -1.692 2.014 -17.023 1.00 93.81 191 LYS A O 1
ATOM 1504 N N . LEU A 1 192 ? -2.779 0.107 -16.551 1.00 94.19 192 LEU A N 1
ATOM 1505 C CA . LEU A 1 192 ? -1.630 -0.515 -15.905 1.00 94.19 192 LEU A CA 1
ATOM 1506 C C . LEU A 1 192 ? -0.732 -1.190 -16.946 1.00 94.19 192 LEU A C 1
ATOM 1508 O O . LEU A 1 192 ? -1.245 -1.959 -17.757 1.00 94.19 192 LEU A O 1
ATOM 1512 N N . PRO A 1 193 ? 0.587 -0.939 -16.908 1.00 93.94 193 PRO A N 1
ATOM 1513 C CA . PRO A 1 193 ? 1.560 -1.717 -17.659 1.00 93.94 193 PRO A CA 1
ATOM 1514 C C . PRO A 1 193 ? 1.465 -3.213 -17.349 1.00 93.94 193 PRO A C 1
ATOM 1516 O O . PRO A 1 193 ? 1.134 -3.622 -16.224 1.00 93.94 193 PRO A O 1
ATOM 1519 N N . ASP A 1 194 ? 1.803 -4.021 -18.347 1.00 93.25 194 ASP A N 1
ATOM 1520 C CA . ASP A 1 194 ? 1.970 -5.457 -18.170 1.00 93.25 194 ASP A CA 1
ATOM 1521 C C . ASP A 1 194 ? 3.156 -5.761 -17.245 1.00 93.25 194 ASP A C 1
ATOM 1523 O O . ASP A 1 194 ? 3.965 -4.895 -16.900 1.00 93.25 194 ASP A O 1
ATOM 1527 N N . VAL A 1 195 ? 3.201 -7.002 -16.776 1.00 93.81 195 VAL A N 1
ATOM 1528 C CA . VAL A 1 195 ? 4.349 -7.533 -16.041 1.00 93.81 195 VAL A CA 1
ATOM 1529 C C . VAL A 1 195 ? 5.435 -7.889 -17.060 1.00 93.81 195 VAL A C 1
ATOM 1531 O O . VAL A 1 195 ? 5.122 -8.531 -18.062 1.00 93.81 195 VAL A O 1
ATOM 1534 N N . GLU A 1 196 ? 6.675 -7.466 -16.810 1.00 86.75 196 GLU A N 1
ATOM 1535 C CA . GLU A 1 196 ? 7.822 -7.613 -17.729 1.00 86.75 196 GLU A CA 1
ATOM 1536 C C . GLU A 1 196 ? 8.709 -8.809 -17.387 1.00 86.75 196 GLU A C 1
ATOM 1538 O O . GLU A 1 196 ? 8.957 -9.020 -16.183 1.00 86.75 196 GLU A O 1
#

Radius of gyration: 20.99 Å; Cα contacts (8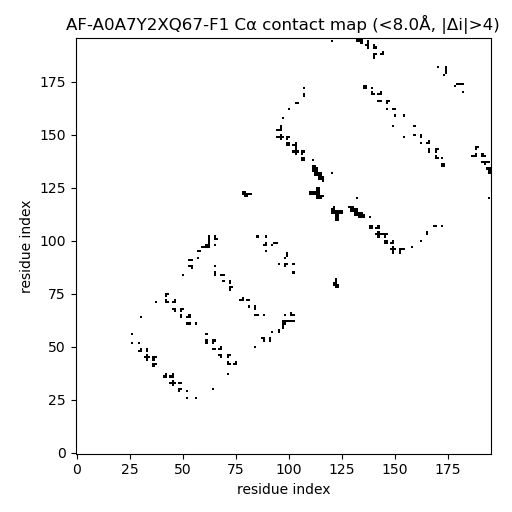 Å, |Δi|>4): 234; chains: 1; bounding box: 71×56×42 Å

Mean predicted aligned error: 7.22 Å